Protein AF-A0A7U9N1Y1-F1 (afdb_monomer_lite)

Structure (mmCIF, N/CA/C/O backbone):
data_AF-A0A7U9N1Y1-F1
#
_entry.id   AF-A0A7U9N1Y1-F1
#
loop_
_atom_site.group_PDB
_atom_site.id
_atom_site.type_symbol
_atom_site.label_atom_id
_atom_site.label_alt_id
_atom_site.label_comp_id
_atom_site.label_asym_id
_atom_site.label_entity_id
_atom_site.label_seq_id
_atom_site.pdbx_PDB_ins_code
_atom_site.Cartn_x
_atom_site.Cartn_y
_atom_site.Cartn_z
_atom_site.occupancy
_atom_site.B_iso_or_equiv
_atom_site.auth_seq_id
_atom_site.auth_comp_id
_atom_site.auth_asym_id
_atom_site.auth_atom_id
_atom_site.pdbx_PDB_model_num
ATOM 1 N N . MET A 1 1 ? -15.082 -14.473 12.065 1.00 62.38 1 MET A N 1
ATOM 2 C CA . MET A 1 1 ? -14.070 -13.463 12.452 1.00 62.38 1 MET A CA 1
ATOM 3 C C . MET A 1 1 ? -14.390 -12.169 11.714 1.00 62.38 1 MET A C 1
ATOM 5 O O . MET A 1 1 ? -14.980 -12.275 10.644 1.00 62.38 1 MET A O 1
ATOM 9 N N . PRO A 1 2 ? -14.104 -10.975 12.264 1.00 83.12 2 PRO A N 1
ATOM 10 C CA . PRO A 1 2 ? -14.306 -9.730 11.527 1.00 83.12 2 PRO A CA 1
ATOM 11 C C . PRO A 1 2 ? -13.395 -9.694 10.294 1.00 83.12 2 PRO A C 1
ATOM 13 O O . PRO A 1 2 ? -12.265 -10.182 10.347 1.00 83.12 2 PRO A O 1
ATOM 16 N N . LYS A 1 3 ? -13.899 -9.125 9.195 1.00 94.38 3 LYS A N 1
ATOM 17 C CA . LYS A 1 3 ? -13.142 -8.951 7.953 1.00 94.38 3 LYS A CA 1
ATOM 18 C C . LYS A 1 3 ? -11.933 -8.048 8.202 1.00 94.38 3 LYS A C 1
ATOM 20 O O . LYS A 1 3 ? -12.060 -7.020 8.875 1.00 94.38 3 LYS A O 1
ATOM 25 N N . GLN A 1 4 ? -10.784 -8.420 7.650 1.00 97.50 4 GLN A N 1
ATOM 26 C CA . GLN A 1 4 ? -9.535 -7.688 7.820 1.00 97.50 4 GLN A CA 1
ATOM 27 C C . GLN A 1 4 ? -9.026 -7.146 6.487 1.00 97.50 4 GLN A C 1
ATOM 29 O O . GLN A 1 4 ? -9.063 -7.832 5.464 1.00 97.50 4 GLN A O 1
ATOM 34 N N . TYR A 1 5 ? -8.520 -5.918 6.507 1.00 98.12 5 TYR A N 1
ATOM 35 C CA . TYR A 1 5 ? -8.068 -5.211 5.316 1.00 98.12 5 TYR A CA 1
ATOM 36 C C . TYR A 1 5 ? -6.615 -4.785 5.469 1.00 98.12 5 TYR A C 1
ATOM 38 O O . TYR A 1 5 ? -6.312 -3.932 6.298 1.00 98.12 5 TYR A O 1
ATOM 46 N N . LEU A 1 6 ? -5.723 -5.348 4.655 1.00 98.06 6 LEU A N 1
ATOM 47 C CA . LEU A 1 6 ? -4.332 -4.910 4.580 1.00 98.06 6 LEU A CA 1
ATOM 48 C C . LEU A 1 6 ? -4.208 -3.837 3.500 1.00 98.06 6 LEU A C 1
ATOM 50 O O . LEU A 1 6 ? -4.322 -4.135 2.313 1.00 98.06 6 LEU A O 1
ATOM 54 N N . LEU A 1 7 ? -3.994 -2.589 3.901 1.00 97.44 7 LEU A N 1
ATOM 55 C CA . LEU A 1 7 ? -3.855 -1.484 2.963 1.00 97.44 7 LEU A CA 1
ATOM 56 C C . LEU A 1 7 ? -2.436 -1.439 2.402 1.00 97.44 7 LEU A C 1
ATOM 58 O O . LEU A 1 7 ? -1.457 -1.367 3.149 1.00 97.44 7 LEU A O 1
ATOM 62 N N . ASP A 1 8 ? -2.346 -1.396 1.080 1.00 95.25 8 ASP A N 1
ATOM 63 C CA . ASP A 1 8 ? -1.169 -0.897 0.382 1.00 95.25 8 ASP A CA 1
ATOM 64 C C . ASP A 1 8 ? -1.060 0.638 0.544 1.00 95.25 8 ASP A C 1
ATOM 66 O O . ASP A 1 8 ? -2.014 1.322 0.932 1.00 95.25 8 ASP A O 1
ATOM 70 N N . THR A 1 9 ? 0.099 1.213 0.236 1.00 92.56 9 THR A N 1
ATOM 71 C CA . THR A 1 9 ? 0.401 2.636 0.397 1.00 92.56 9 THR A CA 1
ATOM 72 C C . THR A 1 9 ? -0.588 3.512 -0.368 1.00 92.56 9 THR A C 1
ATOM 74 O O . THR A 1 9 ? -1.078 4.505 0.176 1.00 92.56 9 THR A O 1
ATOM 77 N N . ASN A 1 10 ? -0.945 3.145 -1.606 1.00 91.88 10 ASN A N 1
ATOM 78 C CA . ASN A 1 10 ? -1.939 3.900 -2.378 1.00 91.88 10 ASN A CA 1
ATOM 79 C C . ASN A 1 10 ? -3.319 3.904 -1.693 1.00 91.88 10 ASN A C 1
ATOM 81 O O . ASN A 1 10 ? -3.933 4.965 -1.548 1.00 91.88 10 ASN A O 1
ATOM 85 N N . ALA A 1 11 ? -3.763 2.749 -1.196 1.00 94.69 11 ALA A N 1
ATOM 86 C CA . ALA A 1 11 ? -5.057 2.588 -0.553 1.00 94.69 11 ALA A CA 1
ATOM 87 C C . ALA A 1 11 ? -5.107 3.332 0.782 1.00 94.69 11 ALA A C 1
ATOM 89 O O . ALA A 1 11 ? -6.111 3.972 1.087 1.00 94.69 11 ALA A O 1
ATOM 90 N N . PHE A 1 12 ? -4.006 3.331 1.537 1.00 94.50 12 PHE A N 1
ATOM 91 C CA . PHE A 1 12 ? -3.864 4.121 2.756 1.00 94.50 12 PHE A CA 1
ATOM 92 C C . PHE A 1 12 ? -4.075 5.621 2.496 1.00 94.50 12 PHE A C 1
ATOM 94 O O . PHE A 1 12 ? -4.872 6.272 3.178 1.00 94.50 12 PHE A O 1
ATOM 101 N N . PHE A 1 13 ? -3.403 6.181 1.484 1.00 90.69 13 PHE A N 1
ATOM 102 C CA . PHE A 1 13 ? -3.560 7.599 1.148 1.00 90.69 13 PHE A CA 1
ATOM 103 C C . PHE A 1 13 ? -4.959 7.932 0.636 1.00 90.69 13 PHE A C 1
ATOM 105 O O . PHE A 1 13 ? -5.513 8.964 1.027 1.00 90.69 13 PHE A O 1
ATOM 112 N N . ASN A 1 14 ? -5.535 7.071 -0.204 1.00 91.56 14 ASN A N 1
ATOM 113 C CA . ASN A 1 14 ? -6.889 7.257 -0.713 1.00 91.56 14 ASN A CA 1
ATOM 114 C C . ASN A 1 14 ? -7.912 7.211 0.421 1.00 91.56 14 ASN A C 1
ATOM 116 O O . ASN A 1 14 ? -8.715 8.131 0.534 1.00 91.56 14 ASN A O 1
ATOM 120 N N . LEU A 1 15 ? -7.818 6.243 1.333 1.00 93.75 15 LEU A N 1
ATOM 121 C CA . LEU A 1 15 ? -8.703 6.168 2.491 1.00 93.75 15 LEU A CA 1
ATOM 122 C C . LEU A 1 15 ? -8.613 7.432 3.356 1.00 93.75 15 LEU A C 1
ATOM 124 O O . LEU A 1 15 ? -9.643 8.013 3.695 1.00 93.75 15 LEU A O 1
ATOM 128 N N . LEU A 1 16 ? -7.406 7.912 3.676 1.00 91.19 16 LEU A N 1
ATOM 129 C CA . LEU A 1 16 ? -7.241 9.151 4.448 1.00 91.19 16 LEU A CA 1
ATOM 130 C C . LEU A 1 16 ? -7.823 10.373 3.730 1.00 91.19 16 LEU A C 1
ATOM 132 O O . LEU A 1 16 ? -8.467 11.218 4.359 1.00 91.19 16 LEU A O 1
ATOM 136 N N . LYS A 1 17 ? -7.579 10.494 2.422 1.00 88.56 17 LYS A N 1
ATOM 137 C CA . LYS A 1 17 ? -8.098 11.588 1.596 1.00 88.56 17 LYS A CA 1
ATOM 138 C C . LYS A 1 17 ? -9.624 11.554 1.558 1.00 88.56 17 LYS A C 1
ATOM 140 O O . LYS 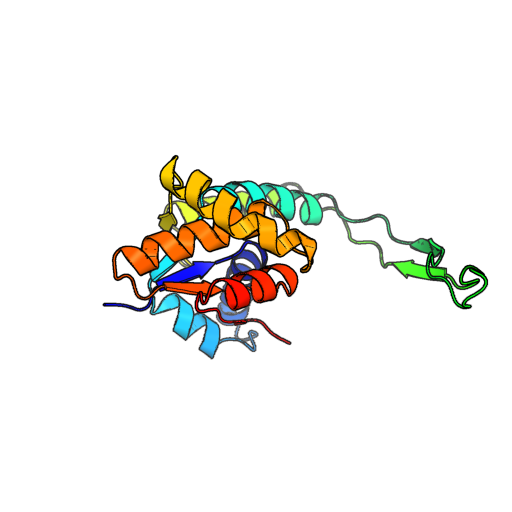A 1 17 ? -10.264 12.546 1.899 1.00 88.56 17 LYS A O 1
ATOM 145 N N . GLU A 1 18 ? -10.194 10.413 1.200 1.00 91.81 18 GLU A N 1
ATOM 146 C CA . GLU A 1 18 ? -11.628 10.253 0.987 1.00 91.81 18 GLU A CA 1
ATOM 147 C C . GLU A 1 18 ? -12.415 10.312 2.299 1.00 91.81 18 GLU A C 1
ATOM 149 O O . GLU A 1 18 ? -13.467 10.937 2.338 1.00 91.81 18 GLU A O 1
ATOM 154 N N . THR A 1 19 ? -11.871 9.826 3.419 1.00 90.62 19 THR A N 1
ATOM 155 C CA . THR A 1 19 ? -12.508 9.990 4.743 1.00 90.62 19 THR A CA 1
ATOM 156 C C . THR A 1 19 ? -12.611 11.465 5.148 1.00 90.62 19 THR A C 1
ATOM 158 O O . THR A 1 19 ? -13.598 11.896 5.749 1.00 90.62 19 THR A O 1
ATOM 161 N N . ARG A 1 20 ? -11.614 12.289 4.794 1.00 87.38 20 ARG A N 1
ATOM 162 C CA . ARG A 1 20 ? -11.667 13.740 5.038 1.00 87.38 20 ARG A CA 1
ATOM 163 C C . ARG A 1 20 ? -12.681 14.444 4.145 1.00 87.38 20 ARG A C 1
ATOM 165 O O . ARG A 1 20 ? -13.337 15.369 4.616 1.00 87.38 20 ARG A O 1
ATOM 172 N N . GLU A 1 21 ? -12.798 14.035 2.885 1.00 87.62 21 GLU A N 1
ATOM 173 C CA . GLU A 1 21 ? -13.804 14.583 1.971 1.00 87.62 21 GLU A CA 1
ATOM 174 C C . GLU A 1 21 ? -15.218 14.101 2.324 1.00 87.62 21 GLU A C 1
ATOM 176 O O . GLU A 1 21 ? -16.164 14.882 2.246 1.00 87.62 21 GLU A O 1
ATOM 181 N N . ALA A 1 22 ? -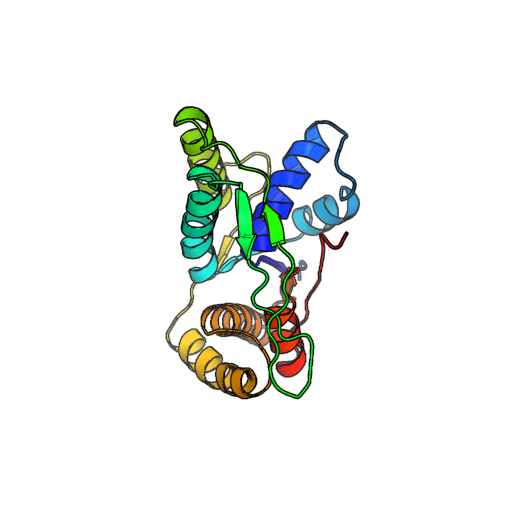15.368 12.878 2.837 1.00 87.00 22 ALA A N 1
ATOM 182 C CA . ALA A 1 22 ? -16.630 12.353 3.352 1.00 87.00 22 ALA A CA 1
ATOM 183 C C . ALA A 1 22 ? -17.148 13.178 4.538 1.00 87.00 22 ALA A C 1
ATOM 185 O O . ALA A 1 22 ? -18.327 13.517 4.568 1.00 87.00 22 ALA A O 1
ATOM 186 N N . LYS A 1 23 ? -16.271 13.619 5.458 1.00 84.25 23 LYS A N 1
ATOM 187 C CA . LYS A 1 23 ? -16.652 14.558 6.539 1.00 84.25 23 LYS A CA 1
ATOM 188 C C . LYS A 1 23 ? -17.170 15.910 6.033 1.00 84.25 23 LYS A C 1
ATOM 190 O O . LYS A 1 23 ? -17.823 16.621 6.789 1.00 84.25 23 LYS A O 1
ATOM 195 N N . LYS A 1 24 ? -16.880 16.273 4.781 1.00 86.06 24 LYS A N 1
ATOM 196 C CA . LYS A 1 24 ? -17.398 17.481 4.122 1.00 86.06 24 LYS A CA 1
ATOM 197 C C . LYS A 1 24 ? -18.603 17.202 3.214 1.00 86.06 24 LYS A C 1
ATOM 199 O O . LYS A 1 24 ? -19.090 18.135 2.592 1.00 86.06 24 LYS A O 1
ATOM 204 N N . GLY A 1 25 ? -19.051 15.948 3.109 1.00 82.81 25 GLY A N 1
ATOM 205 C CA . GLY A 1 25 ? -20.135 15.532 2.215 1.00 82.81 25 GLY A CA 1
ATOM 206 C C . GLY A 1 25 ? -19.738 15.359 0.743 1.00 82.81 25 GLY A C 1
ATOM 207 O O . GLY A 1 25 ? -20.618 15.262 -0.101 1.00 82.81 25 GLY A O 1
ATOM 208 N N . ASN A 1 26 ? -18.439 15.306 0.423 1.00 83.75 26 ASN A N 1
ATOM 209 C CA . ASN A 1 26 ? -17.939 15.388 -0.958 1.00 83.75 26 ASN A CA 1
ATOM 210 C C . ASN A 1 26 ? -17.308 14.093 -1.498 1.00 83.75 26 ASN A C 1
ATOM 212 O O . ASN A 1 26 ? -16.769 14.102 -2.604 1.00 83.75 26 ASN A O 1
ATOM 216 N N . SER A 1 27 ? -17.302 12.994 -0.737 1.00 84.56 27 SER A N 1
ATOM 217 C CA . SER A 1 27 ? -16.674 11.750 -1.202 1.00 84.56 27 SER A CA 1
ATOM 218 C C . SER A 1 27 ? -17.659 10.867 -1.965 1.00 84.56 27 SER A C 1
ATOM 220 O O . SER A 1 27 ? -18.720 10.519 -1.449 1.00 84.56 27 SER A O 1
ATOM 222 N N . ALA A 1 28 ? -17.257 10.437 -3.162 1.00 88.56 28 ALA A N 1
ATOM 223 C CA . ALA A 1 28 ? -17.967 9.425 -3.945 1.00 88.56 28 ALA A CA 1
ATOM 224 C C . ALA A 1 28 ? -17.785 7.996 -3.388 1.00 88.56 28 ALA A C 1
ATOM 226 O O . ALA A 1 28 ? -18.462 7.074 -3.834 1.00 88.56 28 ALA A O 1
ATOM 227 N N . PHE A 1 29 ? -16.895 7.811 -2.406 1.00 91.81 29 PHE A N 1
ATOM 228 C CA . PHE A 1 29 ? -16.491 6.505 -1.875 1.00 91.81 29 PHE A CA 1
ATOM 229 C C . PHE A 1 29 ? -17.060 6.215 -0.481 1.00 91.81 29 PHE A C 1
ATOM 231 O O . PHE A 1 29 ? -16.484 5.443 0.285 1.00 91.81 29 PHE A O 1
ATOM 238 N N . SER A 1 30 ? -18.180 6.845 -0.112 1.00 89.12 30 SER A N 1
ATOM 239 C CA . SER A 1 30 ? -18.775 6.722 1.227 1.00 89.12 30 SER A CA 1
ATOM 240 C C . SER A 1 30 ? -19.030 5.266 1.633 1.00 89.12 30 SER A C 1
ATOM 242 O O . SER A 1 30 ? -18.701 4.874 2.749 1.00 89.12 30 SER A O 1
ATOM 244 N N . THR A 1 31 ? -19.526 4.441 0.706 1.00 91.25 31 THR A N 1
ATOM 245 C CA . THR A 1 31 ? -19.811 3.016 0.950 1.00 91.25 31 THR A CA 1
ATOM 246 C C . THR A 1 31 ? -18.533 2.221 1.218 1.00 91.25 31 THR A C 1
ATOM 248 O O . THR A 1 31 ? -18.482 1.395 2.131 1.00 91.25 31 THR A O 1
ATOM 251 N N . GLN A 1 32 ? -17.477 2.482 0.448 1.00 94.56 32 GLN A N 1
ATOM 252 C CA . GLN A 1 32 ? -16.190 1.809 0.584 1.00 94.56 32 GLN A CA 1
ATOM 253 C C . GLN A 1 32 ? -15.490 2.219 1.876 1.00 94.56 32 GLN A C 1
ATOM 255 O O . GLN A 1 32 ? -14.986 1.354 2.588 1.00 94.56 32 GLN A O 1
ATOM 260 N N . ILE A 1 33 ? -15.540 3.508 2.227 1.00 93.00 33 ILE A N 1
ATOM 261 C CA . ILE A 1 33 ? -15.055 4.006 3.517 1.00 93.00 33 ILE A CA 1
ATOM 262 C C . ILE A 1 33 ? -15.779 3.281 4.649 1.00 93.00 33 ILE A C 1
ATOM 264 O O . ILE A 1 33 ? -15.110 2.679 5.478 1.00 93.00 33 ILE A O 1
ATOM 268 N N . SER A 1 34 ? -17.119 3.263 4.652 1.00 91.62 34 SER A N 1
ATOM 269 C CA . SER A 1 34 ? -17.896 2.577 5.692 1.00 91.62 34 SER A CA 1
ATOM 270 C C . SER A 1 34 ? -17.552 1.091 5.793 1.00 91.62 34 SER A C 1
ATOM 272 O O . SER A 1 34 ? -17.405 0.567 6.892 1.00 91.62 34 SER A O 1
ATOM 274 N N . THR A 1 35 ? -17.371 0.415 4.658 1.00 94.06 35 THR A N 1
ATOM 275 C CA . THR A 1 35 ? -16.983 -1.003 4.616 1.00 94.06 35 THR A CA 1
ATOM 276 C C . THR A 1 35 ? -15.613 -1.235 5.254 1.00 94.06 35 THR A C 1
ATOM 278 O O . THR A 1 35 ? -15.458 -2.156 6.056 1.00 94.06 35 THR A O 1
ATOM 281 N N . LEU A 1 36 ? -14.629 -0.387 4.938 1.00 93.94 36 LEU A N 1
ATOM 282 C CA . LEU A 1 36 ? -13.283 -0.470 5.504 1.00 93.94 36 LEU A CA 1
ATOM 283 C C . LEU A 1 36 ? -13.284 -0.141 7.000 1.00 93.94 36 LEU A C 1
ATOM 285 O O . LEU A 1 36 ? -12.697 -0.884 7.780 1.00 93.94 36 LEU A O 1
ATOM 289 N N . THR A 1 37 ? -13.969 0.928 7.415 1.00 89.62 37 THR A N 1
ATOM 290 C CA . THR A 1 37 ? -13.993 1.383 8.817 1.00 89.62 37 THR A CA 1
ATOM 291 C C . THR A 1 37 ? -14.814 0.487 9.739 1.00 89.62 37 THR A C 1
ATOM 293 O O . THR A 1 37 ? -14.609 0.528 10.947 1.00 89.62 37 THR A O 1
ATOM 296 N N . ASN A 1 38 ? -15.730 -0.319 9.193 1.00 91.50 38 ASN A N 1
ATOM 297 C CA . ASN A 1 38 ? -16.454 -1.346 9.949 1.00 91.50 38 ASN A CA 1
ATOM 298 C C . ASN A 1 38 ? -15.641 -2.645 10.115 1.00 91.50 38 ASN A C 1
ATOM 300 O O . ASN A 1 38 ? -16.019 -3.500 10.915 1.00 91.50 38 ASN A O 1
ATOM 304 N N . GLY A 1 39 ? -14.559 -2.817 9.348 1.00 92.44 39 GLY A N 1
ATOM 305 C CA . GLY A 1 39 ? -13.616 -3.924 9.492 1.00 92.44 39 GLY A CA 1
ATOM 306 C C . GLY A 1 39 ? -12.384 -3.550 10.315 1.00 92.44 39 GLY A C 1
ATOM 307 O O . GLY A 1 39 ? -12.253 -2.441 10.829 1.00 92.44 39 GLY A O 1
ATOM 308 N N . SER A 1 40 ? -11.445 -4.489 10.420 1.00 95.19 40 SER A N 1
ATOM 309 C CA . SER A 1 40 ? -10.131 -4.223 11.012 1.00 95.19 40 SER A CA 1
ATOM 310 C C . SER A 1 40 ? -9.144 -3.814 9.925 1.00 95.19 40 SER A C 1
ATOM 312 O O . SER A 1 40 ? -8.937 -4.550 8.960 1.00 95.19 40 SER A O 1
ATOM 314 N N . ILE A 1 41 ? -8.537 -2.639 10.074 1.00 96.69 41 ILE A N 1
ATOM 315 C CA . ILE A 1 41 ? -7.633 -2.070 9.075 1.00 96.69 41 ILE A CA 1
ATOM 316 C C . ILE A 1 41 ? -6.189 -2.256 9.526 1.00 96.69 41 ILE A C 1
ATOM 318 O O . ILE A 1 41 ? -5.816 -1.893 10.643 1.00 96.69 41 ILE A O 1
ATOM 322 N N . PHE A 1 42 ? -5.367 -2.775 8.624 1.00 97.19 42 PHE A N 1
ATOM 323 C CA . PHE A 1 42 ? -3.961 -3.049 8.839 1.00 97.19 42 PHE A CA 1
ATOM 324 C C . PHE A 1 42 ? -3.097 -2.372 7.779 1.00 97.19 42 PHE A C 1
ATOM 326 O O . PHE A 1 42 ? -3.515 -2.173 6.641 1.00 97.19 42 PHE A O 1
ATOM 333 N N . ILE A 1 43 ? -1.856 -2.070 8.141 1.00 96.94 43 ILE A N 1
ATOM 334 C CA . ILE A 1 43 ? -0.760 -1.798 7.208 1.00 96.94 43 ILE A CA 1
ATOM 335 C C . ILE A 1 43 ? 0.411 -2.708 7.554 1.00 96.94 43 ILE A C 1
ATOM 337 O O . ILE A 1 43 ? 0.584 -3.097 8.708 1.00 96.94 43 ILE A O 1
ATOM 341 N N . SER A 1 44 ? 1.252 -3.029 6.580 1.00 95.94 44 SER A N 1
ATOM 342 C CA . SER A 1 44 ? 2.500 -3.738 6.863 1.00 95.94 44 SER A CA 1
ATOM 343 C C . SER A 1 44 ? 3.575 -2.770 7.380 1.00 95.94 44 SER A C 1
ATOM 345 O O . SER A 1 44 ? 3.537 -1.561 7.116 1.00 95.94 44 SER A O 1
ATOM 347 N N . ASN A 1 45 ? 4.594 -3.295 8.063 1.00 93.06 45 ASN A N 1
ATOM 348 C CA . ASN A 1 45 ? 5.788 -2.513 8.404 1.00 93.06 45 ASN A CA 1
ATOM 349 C C . ASN A 1 45 ? 6.471 -1.892 7.167 1.00 93.06 45 ASN A C 1
ATOM 351 O O . ASN A 1 45 ? 7.022 -0.797 7.276 1.00 93.06 45 ASN A O 1
ATOM 355 N N . ILE A 1 46 ? 6.421 -2.543 5.994 1.00 91.75 46 ILE A N 1
ATOM 356 C CA . ILE A 1 46 ? 7.009 -1.974 4.772 1.00 91.75 46 ILE A CA 1
ATOM 357 C C . ILE A 1 46 ? 6.176 -0.789 4.255 1.00 91.75 46 ILE A C 1
ATOM 359 O O . ILE A 1 46 ? 6.730 0.277 3.986 1.00 91.75 46 ILE A O 1
ATOM 363 N N . THR A 1 47 ? 4.845 -0.907 4.264 1.00 94.06 47 THR A N 1
ATOM 364 C CA . THR A 1 47 ? 3.906 0.181 3.934 1.00 94.06 47 THR A CA 1
ATOM 365 C C . THR A 1 47 ? 4.113 1.385 4.854 1.00 94.06 47 THR A C 1
ATOM 367 O O . THR A 1 47 ? 4.141 2.527 4.398 1.00 94.06 47 THR A O 1
ATOM 370 N N . ARG A 1 48 ? 4.336 1.156 6.156 1.00 92.19 48 ARG A N 1
ATOM 371 C CA . ARG A 1 48 ? 4.639 2.224 7.125 1.00 92.19 48 ARG A CA 1
ATOM 372 C C . ARG A 1 48 ? 5.837 3.078 6.698 1.00 92.19 48 ARG A C 1
ATOM 374 O O . ARG A 1 48 ? 5.790 4.301 6.833 1.00 92.19 48 ARG A O 1
ATOM 381 N N . ILE A 1 49 ? 6.898 2.447 6.196 1.00 88.12 49 ILE A N 1
ATOM 382 C CA . ILE A 1 49 ? 8.094 3.143 5.701 1.00 88.12 49 ILE A CA 1
ATOM 383 C C . ILE A 1 49 ? 7.769 3.879 4.394 1.00 88.12 49 ILE A C 1
ATOM 385 O O . ILE A 1 49 ? 8.139 5.045 4.216 1.00 88.12 49 ILE A O 1
ATOM 389 N N . GLU A 1 50 ? 7.039 3.226 3.491 1.00 91.25 50 GLU A N 1
ATOM 390 C CA . GLU A 1 50 ? 6.712 3.778 2.180 1.00 91.25 50 GLU A CA 1
ATOM 391 C C . GLU A 1 50 ? 5.807 5.019 2.257 1.00 91.25 50 GLU A C 1
ATOM 393 O O . GLU A 1 50 ? 6.019 5.979 1.510 1.00 91.25 50 GLU A O 1
ATOM 398 N N . ILE A 1 51 ? 4.869 5.064 3.210 1.00 90.56 51 ILE A N 1
ATOM 399 C CA . ILE A 1 51 ? 3.981 6.214 3.444 1.00 90.56 51 ILE A CA 1
ATOM 400 C C . ILE A 1 51 ? 4.783 7.520 3.557 1.00 90.56 51 ILE A C 1
ATOM 402 O O . ILE A 1 51 ? 4.447 8.519 2.918 1.00 90.56 51 ILE A O 1
ATOM 406 N N . ILE A 1 52 ? 5.886 7.529 4.309 1.00 85.94 52 ILE A N 1
ATOM 407 C CA . ILE A 1 52 ? 6.719 8.732 4.469 1.00 85.94 52 ILE A CA 1
ATOM 408 C C . ILE A 1 52 ? 7.434 9.097 3.159 1.00 85.94 52 ILE A C 1
ATOM 410 O O . ILE A 1 52 ? 7.508 10.276 2.797 1.00 85.94 52 ILE A O 1
ATOM 414 N N . SER A 1 53 ? 7.915 8.101 2.410 1.00 85.12 53 SER A N 1
ATOM 415 C CA . SER A 1 53 ? 8.550 8.306 1.101 1.00 85.12 53 SER A CA 1
ATOM 416 C C . SER A 1 53 ? 7.582 8.931 0.090 1.00 85.12 53 SER A C 1
ATOM 418 O O . SER A 1 53 ? 7.911 9.918 -0.584 1.00 85.12 53 SER A O 1
ATOM 420 N N . VAL A 1 54 ? 6.353 8.412 0.028 1.00 85.31 54 VAL A N 1
ATOM 421 C CA . VAL A 1 54 ? 5.287 8.906 -0.850 1.00 85.31 54 VAL A CA 1
ATOM 422 C C . VAL A 1 54 ? 4.827 10.301 -0.434 1.00 85.31 54 VAL A C 1
ATOM 424 O O . VAL A 1 54 ? 4.732 11.184 -1.289 1.00 85.31 54 VAL A O 1
ATOM 427 N N . LEU A 1 55 ? 4.658 10.563 0.867 1.00 87.06 55 LEU A N 1
ATOM 428 C CA . LEU A 1 55 ? 4.391 11.913 1.370 1.00 87.06 55 LEU A CA 1
ATOM 429 C C . LEU A 1 55 ? 5.475 12.898 0.913 1.00 87.06 55 LEU A C 1
ATOM 431 O O . LEU A 1 55 ? 5.164 14.002 0.470 1.00 87.06 55 LEU A O 1
ATOM 435 N N . GLY A 1 56 ? 6.744 12.486 0.962 1.00 86.50 56 GLY A N 1
ATOM 436 C CA . GLY A 1 56 ? 7.869 13.278 0.475 1.00 86.50 56 GLY A CA 1
ATOM 437 C C . GLY A 1 56 ? 7.753 13.647 -1.007 1.00 86.50 56 GLY A C 1
ATOM 438 O O . GLY A 1 56 ? 8.072 14.780 -1.374 1.00 86.50 56 GLY A O 1
ATOM 439 N N . LYS A 1 57 ? 7.262 12.735 -1.861 1.00 84.81 57 LYS A N 1
ATOM 440 C CA . LYS A 1 57 ? 7.018 13.014 -3.290 1.00 84.81 57 LYS A CA 1
ATOM 441 C C . LYS A 1 57 ? 5.981 14.128 -3.467 1.00 84.81 57 LYS A C 1
ATOM 443 O O . LYS A 1 57 ? 6.241 15.060 -4.221 1.00 84.81 57 LYS A O 1
ATOM 448 N N . TYR A 1 58 ? 4.863 14.077 -2.741 1.00 83.81 58 TYR A N 1
ATOM 449 C CA . TYR A 1 58 ? 3.845 15.135 -2.785 1.00 83.81 58 TYR A CA 1
ATOM 450 C C . TYR A 1 58 ? 4.338 16.449 -2.175 1.00 83.81 58 TYR A C 1
ATOM 452 O O . TYR A 1 58 ? 4.093 17.527 -2.712 1.00 83.81 58 TYR A O 1
ATOM 460 N N . ALA A 1 59 ? 5.066 16.368 -1.062 1.00 88.31 59 ALA A N 1
ATOM 461 C CA . ALA A 1 59 ? 5.548 17.534 -0.341 1.00 88.31 59 ALA A CA 1
ATOM 462 C C . ALA A 1 59 ? 6.558 18.351 -1.153 1.00 88.31 59 ALA A C 1
ATOM 464 O O . ALA A 1 59 ? 6.541 19.577 -1.063 1.00 88.31 59 ALA A O 1
ATOM 465 N N . ARG A 1 60 ? 7.426 17.697 -1.940 1.00 89.44 60 ARG A N 1
ATOM 466 C CA . ARG A 1 60 ? 8.429 18.368 -2.786 1.00 89.44 60 ARG A CA 1
ATOM 467 C C . ARG A 1 60 ? 7.822 19.118 -3.974 1.00 89.44 60 ARG A C 1
ATOM 469 O O . ARG A 1 60 ? 8.467 20.040 -4.466 1.00 89.44 60 ARG A O 1
ATOM 476 N N . GLY A 1 61 ? 6.601 18.773 -4.383 1.00 86.50 61 GLY A N 1
ATOM 477 C CA . GLY A 1 61 ? 6.028 19.249 -5.637 1.00 86.50 61 GLY A CA 1
ATOM 478 C C . GLY A 1 61 ? 6.770 18.688 -6.851 1.00 86.50 61 GLY A C 1
ATOM 479 O O . GLY A 1 61 ? 7.659 17.839 -6.733 1.00 86.50 61 GLY A O 1
ATOM 480 N N . ARG A 1 62 ? 6.395 19.167 -8.034 1.00 87.94 62 ARG A N 1
ATOM 481 C CA . ARG A 1 62 ? 7.001 18.773 -9.310 1.00 87.94 62 ARG A CA 1
ATOM 482 C C . ARG A 1 62 ? 7.221 20.013 -10.155 1.00 87.94 62 ARG A C 1
ATOM 484 O O . ARG A 1 62 ? 6.312 20.827 -10.318 1.00 87.94 62 ARG A O 1
ATOM 491 N N . SER A 1 63 ? 8.420 20.138 -10.713 1.00 82.12 63 SER A N 1
ATOM 492 C CA . SER A 1 63 ? 8.666 21.072 -11.805 1.00 82.12 63 SER A CA 1
ATOM 493 C C . SER A 1 63 ? 7.838 20.620 -13.006 1.00 82.12 63 SER A C 1
ATOM 495 O O . SER A 1 63 ? 8.035 19.511 -13.500 1.00 82.12 63 SER A O 1
ATOM 497 N N . GLY A 1 64 ? 6.893 21.452 -13.433 1.00 88.69 64 GLY A N 1
ATOM 498 C CA . GLY A 1 64 ? 6.148 21.221 -14.666 1.00 88.69 64 GLY A CA 1
ATOM 499 C C . GLY A 1 64 ? 6.989 21.532 -15.901 1.00 88.69 64 GLY A C 1
ATOM 500 O O . GLY A 1 64 ? 8.135 21.974 -15.797 1.00 88.69 64 GLY A O 1
ATOM 501 N N . GLY A 1 65 ? 6.395 21.348 -17.074 1.00 92.62 65 GLY A N 1
ATOM 502 C CA . GLY A 1 65 ? 7.004 21.713 -18.347 1.00 92.62 65 GLY A CA 1
ATOM 503 C C . GLY A 1 65 ? 6.705 20.729 -19.467 1.00 92.62 65 GLY A C 1
ATOM 504 O O . GLY A 1 65 ? 5.952 19.768 -19.316 1.00 92.62 65 GLY A O 1
ATOM 505 N N . PHE A 1 66 ? 7.304 20.998 -20.624 1.00 93.19 66 PHE A N 1
ATOM 506 C CA . PHE A 1 66 ? 7.243 20.093 -21.762 1.00 93.19 66 PHE A CA 1
ATOM 507 C C . PHE A 1 66 ? 8.319 19.020 -21.643 1.00 93.19 66 PHE A C 1
ATOM 509 O O . PHE A 1 66 ? 9.512 19.319 -21.602 1.00 93.19 66 PHE A O 1
ATOM 516 N N . HIS A 1 67 ? 7.893 17.766 -21.676 1.00 90.50 67 HIS A N 1
ATOM 517 C CA . HIS A 1 67 ? 8.768 16.606 -21.700 1.00 90.50 67 HIS A CA 1
ATOM 518 C C . HIS A 1 67 ? 8.765 15.994 -23.100 1.00 90.50 67 HIS A C 1
ATOM 520 O O . HIS A 1 67 ? 7.727 15.932 -23.766 1.00 90.50 67 HIS A O 1
ATOM 526 N N . LYS A 1 68 ? 9.932 15.533 -23.560 1.00 91.81 68 LYS A N 1
ATOM 527 C CA . LYS A 1 68 ? 10.015 14.749 -24.796 1.00 91.81 68 LYS A CA 1
ATOM 528 C C . LYS A 1 68 ? 9.268 13.429 -24.600 1.00 91.81 68 LYS A C 1
ATOM 530 O O . LYS A 1 68 ? 9.365 12.804 -23.542 1.00 91.81 68 LYS A O 1
ATOM 535 N N . CYS A 1 69 ? 8.496 13.022 -25.602 1.00 90.69 69 CYS A N 1
ATOM 536 C CA . CYS A 1 69 ? 7.927 11.687 -25.618 1.00 90.69 69 CYS A CA 1
ATOM 537 C C . CYS A 1 69 ? 9.037 10.682 -25.948 1.00 90.69 69 CYS A C 1
ATOM 539 O O . CYS A 1 69 ? 9.621 10.735 -27.024 1.00 90.69 69 CYS A O 1
ATOM 541 N N . ASN A 1 70 ? 9.312 9.752 -25.033 1.00 88.19 70 ASN A N 1
ATOM 542 C CA . ASN A 1 70 ? 10.344 8.726 -25.223 1.00 88.19 70 ASN A CA 1
ATOM 543 C C . ASN A 1 70 ? 9.786 7.428 -25.839 1.00 88.19 70 ASN A C 1
ATOM 545 O O . ASN A 1 70 ? 10.449 6.397 -25.803 1.00 88.19 70 ASN A O 1
ATOM 549 N N . ARG A 1 71 ? 8.546 7.443 -26.353 1.00 91.06 71 ARG A N 1
ATOM 550 C CA . ARG A 1 71 ? 7.933 6.268 -26.993 1.00 91.06 71 ARG A CA 1
ATOM 551 C C . ARG A 1 71 ? 8.467 6.088 -28.410 1.00 91.06 71 ARG A C 1
ATOM 553 O O . ARG A 1 71 ? 8.734 7.076 -29.091 1.00 91.06 71 ARG A O 1
ATOM 560 N N . LEU A 1 72 ? 8.549 4.840 -28.855 1.00 93.62 72 LEU A N 1
ATOM 561 C CA . LEU A 1 72 ? 8.823 4.491 -30.247 1.00 93.62 72 LEU A CA 1
ATOM 562 C C . LEU A 1 72 ? 7.495 4.439 -31.011 1.00 93.62 72 LEU A C 1
ATOM 564 O O . LEU A 1 72 ? 6.514 3.903 -30.499 1.00 93.62 72 LEU A O 1
ATOM 568 N N . VAL A 1 73 ? 7.447 5.048 -32.195 1.00 92.94 73 VAL A N 1
ATOM 569 C CA . VAL A 1 73 ? 6.238 5.131 -33.040 1.00 92.94 73 VAL A CA 1
ATOM 570 C C . VAL A 1 73 ? 6.300 4.211 -34.259 1.00 92.94 73 VAL A C 1
ATOM 572 O O . VAL A 1 73 ? 5.342 4.146 -35.022 1.00 92.94 73 VAL A O 1
ATOM 575 N N . SER A 1 74 ? 7.410 3.496 -34.438 1.00 91.25 74 SER A N 1
ATOM 576 C CA . SER A 1 74 ? 7.600 2.515 -35.504 1.00 91.25 74 SER A CA 1
ATOM 577 C C . SER A 1 74 ? 8.392 1.308 -35.004 1.00 91.25 74 SER A C 1
ATOM 579 O O . SER A 1 74 ? 9.169 1.407 -34.050 1.00 91.25 74 SER A O 1
ATOM 581 N N . GLU A 1 75 ? 8.248 0.182 -35.704 1.00 90.56 75 GLU A N 1
ATOM 582 C CA . GLU A 1 75 ? 9.033 -1.043 -35.478 1.00 90.56 75 GLU A CA 1
ATOM 583 C C . GLU A 1 75 ? 10.530 -0.841 -35.751 1.00 90.56 75 GLU A C 1
ATOM 585 O O . GLU A 1 75 ? 11.374 -1.507 -35.162 1.00 90.56 75 GLU A O 1
ATOM 590 N N . THR A 1 76 ? 10.873 0.142 -36.588 1.00 90.81 76 THR A N 1
ATOM 591 C CA . THR A 1 76 ? 12.257 0.548 -36.874 1.00 90.81 76 THR A CA 1
ATOM 592 C C . THR A 1 76 ? 12.896 1.376 -35.755 1.00 90.81 76 THR A C 1
ATOM 594 O O . THR A 1 76 ? 14.047 1.789 -35.876 1.00 90.81 76 THR A O 1
ATOM 597 N N . GLY A 1 77 ? 12.166 1.639 -34.666 1.00 90.31 77 GLY A N 1
ATOM 598 C CA . GLY A 1 77 ? 12.676 2.367 -33.508 1.00 90.31 77 GLY A CA 1
ATOM 599 C C . GLY A 1 77 ? 12.672 3.886 -33.668 1.00 90.31 77 GLY A C 1
ATOM 600 O O . GLY A 1 77 ? 13.443 4.574 -32.999 1.00 90.31 77 GLY A O 1
ATOM 601 N N . GLN A 1 78 ? 11.808 4.442 -34.523 1.00 92.00 78 GLN A N 1
ATOM 602 C CA . GLN A 1 78 ? 11.684 5.892 -34.641 1.00 92.00 78 GLN A CA 1
ATOM 603 C C . GLN A 1 78 ? 11.099 6.477 -33.343 1.00 92.00 78 GLN A C 1
ATOM 605 O O . GLN A 1 78 ? 10.009 6.072 -32.927 1.00 92.00 78 GLN A O 1
ATOM 610 N N . PRO A 1 79 ? 11.774 7.444 -32.695 1.00 91.38 79 PRO A N 1
ATOM 611 C CA . PRO A 1 79 ? 11.254 8.085 -31.499 1.00 91.38 79 PRO A CA 1
ATOM 612 C C . PRO A 1 79 ? 10.100 9.032 -31.839 1.00 91.38 79 PRO A C 1
ATOM 614 O O . PRO A 1 79 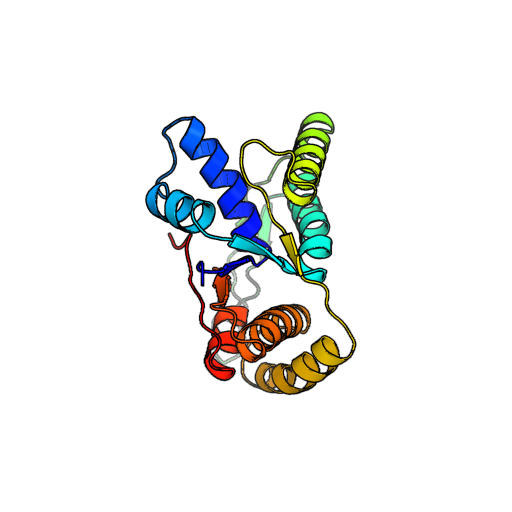? 10.064 9.669 -32.893 1.00 91.38 79 PRO A O 1
ATOM 617 N N . CYS A 1 80 ? 9.158 9.155 -30.911 1.00 92.31 80 CYS A N 1
ATOM 618 C CA . CYS A 1 80 ? 8.032 10.062 -31.039 1.00 92.31 80 CYS A CA 1
ATOM 619 C C . CYS A 1 80 ? 8.516 11.526 -31.119 1.00 92.31 80 CYS A C 1
ATOM 621 O O . CYS A 1 80 ? 9.227 11.982 -30.220 1.00 92.31 80 CYS A O 1
ATOM 623 N N . PRO A 1 81 ? 8.100 12.304 -32.136 1.00 92.06 81 PRO A N 1
ATOM 624 C CA . PRO A 1 81 ? 8.504 13.707 -32.259 1.00 92.06 81 PRO A CA 1
ATOM 625 C C . PRO A 1 81 ? 7.756 14.629 -31.281 1.00 92.06 81 PRO A C 1
ATOM 627 O O . PRO A 1 81 ? 8.144 15.781 -31.079 1.00 92.06 81 PRO A O 1
ATOM 630 N N . ASN A 1 82 ? 6.673 14.135 -30.677 1.00 94.62 82 ASN A N 1
ATOM 631 C CA . ASN A 1 82 ? 5.784 14.936 -29.851 1.00 94.62 82 ASN A CA 1
ATOM 632 C C . ASN A 1 82 ? 6.360 15.202 -28.458 1.00 94.62 82 ASN A C 1
ATOM 634 O O . ASN A 1 82 ? 7.198 14.470 -27.922 1.00 94.62 82 ASN A O 1
ATOM 638 N N . ARG A 1 83 ? 5.843 16.260 -27.839 1.00 94.38 83 ARG A N 1
ATOM 639 C CA . ARG A 1 83 ? 6.063 16.576 -26.429 1.00 94.38 83 ARG A CA 1
ATOM 640 C C . ARG A 1 83 ? 4.743 16.471 -25.689 1.00 94.38 83 ARG A C 1
ATOM 642 O O . ARG A 1 83 ? 3.689 16.712 -26.267 1.00 94.38 83 ARG A O 1
ATOM 649 N N . TRP A 1 84 ? 4.814 16.147 -24.410 1.00 91.38 84 TRP A N 1
ATOM 650 C CA . TRP A 1 84 ? 3.661 16.201 -23.522 1.00 91.38 84 TRP A CA 1
ATOM 651 C C . TRP A 1 84 ? 3.927 17.222 -22.421 1.00 91.38 84 TRP A C 1
ATOM 653 O O . TRP A 1 84 ? 5.073 17.437 -22.020 1.00 91.38 84 TRP A O 1
ATOM 663 N N . TYR A 1 85 ? 2.869 17.896 -21.984 1.00 92.75 85 TYR A N 1
ATOM 664 C CA . TYR A 1 85 ? 2.947 18.905 -20.939 1.00 92.75 85 TYR A CA 1
ATOM 665 C C . TYR A 1 85 ? 2.604 18.281 -19.588 1.00 92.75 85 TYR A C 1
ATOM 667 O O . TYR A 1 85 ? 1.538 17.687 -19.428 1.00 92.75 85 TYR A O 1
ATOM 675 N N . ALA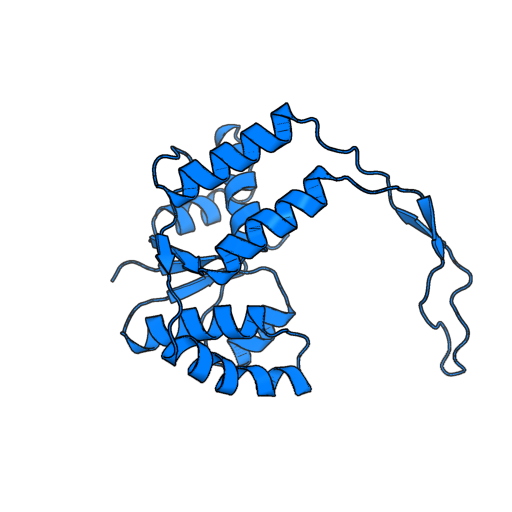 A 1 86 ? 3.505 18.433 -18.621 1.00 91.31 86 ALA A N 1
ATOM 676 C CA . ALA A 1 86 ? 3.235 18.159 -17.220 1.00 91.31 86 ALA A CA 1
ATOM 677 C C . ALA A 1 86 ? 2.909 19.483 -16.513 1.00 91.31 86 ALA A C 1
ATOM 679 O O . ALA A 1 86 ? 3.765 20.376 -16.499 1.00 91.31 86 ALA A O 1
ATOM 680 N N . PRO A 1 87 ? 1.721 19.642 -15.906 1.00 90.25 87 PRO A N 1
ATOM 681 C CA . PRO A 1 87 ? 1.453 20.813 -15.086 1.00 90.25 87 PRO A CA 1
ATOM 682 C C . PRO A 1 87 ? 2.391 20.828 -13.865 1.00 90.25 87 PRO A C 1
ATOM 684 O O . PRO A 1 87 ? 2.659 19.772 -13.283 1.00 90.25 87 PRO A O 1
ATOM 687 N N . PRO A 1 88 ? 2.917 21.999 -13.466 1.00 90.88 88 PRO A N 1
ATOM 688 C CA . PRO A 1 88 ? 3.700 22.109 -12.245 1.00 90.88 88 PRO A CA 1
ATOM 689 C C . PRO A 1 88 ? 2.816 21.865 -11.021 1.00 90.88 88 PRO A C 1
ATOM 691 O O . PRO A 1 88 ? 1.681 22.334 -10.949 1.00 90.88 88 PRO A O 1
ATOM 694 N N . GLU A 1 89 ? 3.374 21.194 -10.018 1.00 89.06 89 GLU A N 1
ATOM 695 C CA . GLU A 1 89 ? 2.735 21.027 -8.715 1.00 89.06 89 GLU A CA 1
ATOM 696 C C . GLU A 1 89 ? 3.521 21.808 -7.671 1.00 89.06 89 GLU A C 1
ATOM 698 O O . GLU A 1 89 ? 4.713 21.569 -7.456 1.00 89.06 89 GLU A O 1
ATOM 703 N N . ALA A 1 90 ? 2.845 22.742 -7.002 1.00 90.25 90 ALA A N 1
ATOM 704 C CA . ALA A 1 90 ? 3.472 23.561 -5.980 1.00 90.25 90 ALA A CA 1
ATOM 705 C C . ALA A 1 90 ? 3.955 22.706 -4.800 1.00 90.25 90 ALA A C 1
ATOM 707 O O . ALA A 1 90 ? 3.219 21.876 -4.252 1.00 90.25 90 ALA A O 1
ATOM 708 N N . LYS A 1 91 ? 5.188 22.978 -4.362 1.00 92.94 91 LYS A N 1
ATOM 709 C CA . LYS A 1 91 ? 5.742 22.430 -3.125 1.00 92.94 91 LYS A CA 1
ATOM 710 C C . LYS A 1 91 ? 4.822 22.765 -1.953 1.00 92.94 91 LYS A C 1
ATOM 712 O O . LYS A 1 91 ? 4.306 23.878 -1.838 1.00 92.94 91 LYS A O 1
ATOM 717 N N . TRP A 1 92 ? 4.635 21.815 -1.046 1.00 92.94 92 TRP A N 1
ATOM 718 C CA . TRP A 1 92 ? 3.851 22.066 0.155 1.00 92.94 92 TRP A CA 1
ATOM 719 C C . TRP A 1 92 ? 4.621 22.964 1.121 1.00 92.94 92 TRP A C 1
ATOM 721 O O . TRP A 1 92 ? 5.827 22.815 1.323 1.00 92.94 92 TRP A O 1
ATOM 731 N N . ASN A 1 93 ? 3.905 23.880 1.772 1.00 93.31 93 ASN A N 1
ATOM 732 C CA . ASN A 1 93 ? 4.474 24.636 2.880 1.00 93.31 93 ASN A CA 1
ATOM 733 C C . ASN A 1 93 ? 4.703 23.726 4.106 1.00 93.31 93 ASN A C 1
ATOM 735 O O . ASN A 1 93 ? 4.076 22.672 4.257 1.00 93.31 93 ASN A O 1
ATOM 739 N N . ARG A 1 94 ? 5.592 24.155 5.011 1.00 92.56 94 ARG A N 1
ATOM 740 C CA . ARG A 1 94 ? 5.974 23.382 6.208 1.00 92.56 94 ARG A CA 1
ATOM 741 C C . ARG A 1 94 ? 4.773 23.026 7.090 1.00 92.56 94 ARG A C 1
ATOM 743 O O . ARG A 1 94 ? 4.709 21.919 7.612 1.00 92.56 94 ARG A O 1
ATOM 750 N N . ARG A 1 95 ? 3.793 23.931 7.205 1.00 94.00 95 ARG A N 1
ATOM 751 C CA . ARG A 1 95 ? 2.559 23.704 7.976 1.00 94.00 95 ARG A CA 1
ATOM 752 C C . ARG A 1 95 ? 1.764 22.518 7.430 1.00 94.00 95 ARG A C 1
ATOM 754 O O . ARG A 1 95 ? 1.360 21.656 8.202 1.00 94.00 95 ARG A O 1
ATOM 761 N N . LYS A 1 96 ? 1.566 22.451 6.111 1.00 91.62 96 LYS A N 1
ATOM 762 C CA . LYS A 1 96 ? 0.844 21.357 5.451 1.00 91.62 96 LYS A CA 1
ATOM 763 C C . LYS A 1 96 ? 1.577 20.027 5.621 1.00 91.62 96 LYS A C 1
ATOM 765 O O . LYS A 1 96 ? 0.926 19.031 5.909 1.00 91.62 96 LYS A O 1
ATOM 770 N N . VAL A 1 97 ? 2.907 20.017 5.495 1.00 91.50 97 VAL A N 1
ATOM 771 C CA . VAL A 1 97 ? 3.722 18.811 5.731 1.00 91.50 97 VAL A CA 1
ATOM 772 C C . VAL A 1 97 ? 3.563 18.314 7.168 1.00 91.50 97 VAL A C 1
ATOM 774 O O . VAL A 1 97 ? 3.219 17.154 7.368 1.00 91.50 97 VAL A O 1
ATOM 777 N N . ASN A 1 98 ? 3.730 19.195 8.159 1.00 92.88 98 ASN A N 1
ATOM 778 C CA . ASN A 1 98 ? 3.598 18.831 9.572 1.00 92.88 98 ASN A CA 1
ATOM 779 C C . ASN A 1 98 ? 2.194 18.314 9.912 1.00 92.88 98 ASN A C 1
ATOM 781 O O . ASN A 1 98 ? 2.070 17.333 10.632 1.00 92.88 98 ASN A O 1
ATOM 785 N N . MET A 1 99 ? 1.145 18.933 9.363 1.00 91.88 99 MET A N 1
ATOM 786 C CA . MET A 1 99 ? -0.235 18.474 9.546 1.00 91.88 99 MET A CA 1
ATOM 787 C C . MET A 1 99 ? -0.439 17.048 9.014 1.00 91.88 99 MET A C 1
ATOM 789 O O . MET A 1 99 ? -1.091 16.241 9.665 1.00 91.88 99 MET A O 1
ATOM 793 N N . TRP A 1 100 ? 0.122 16.720 7.846 1.00 90.75 100 TRP A N 1
ATOM 794 C CA . TRP A 1 100 ? 0.035 15.362 7.304 1.00 90.75 100 TRP A CA 1
ATOM 795 C C . TRP A 1 100 ? 0.861 14.355 8.103 1.00 90.75 100 TRP A C 1
ATOM 797 O O . TRP A 1 100 ? 0.372 13.260 8.358 1.00 90.75 100 TRP A O 1
ATOM 807 N N . LEU A 1 101 ? 2.073 14.721 8.530 1.00 91.69 101 LEU A N 1
ATOM 808 C CA . LEU A 1 101 ? 2.893 13.867 9.396 1.00 91.69 101 LEU A CA 1
ATOM 809 C C . LEU A 1 101 ? 2.182 13.561 10.716 1.00 91.69 101 LEU A C 1
ATOM 811 O O . LEU A 1 101 ? 2.161 12.409 11.141 1.00 91.69 101 LEU A O 1
ATOM 815 N N . GLN A 1 102 ? 1.564 14.574 11.324 1.00 93.19 102 GLN A N 1
ATOM 816 C CA . GLN A 1 102 ? 0.789 14.420 12.549 1.00 93.19 102 GLN A CA 1
ATOM 817 C C . GLN A 1 102 ? -0.416 13.495 12.332 1.00 93.19 102 GLN A C 1
ATOM 819 O O . GLN A 1 102 ? -0.590 12.550 13.090 1.00 93.19 102 GLN A O 1
ATOM 824 N N . LEU A 1 103 ? -1.183 13.687 11.253 1.00 91.62 103 LEU A N 1
ATOM 825 C CA . LEU A 1 103 ? -2.321 12.819 10.931 1.00 91.62 103 LEU A CA 1
ATOM 826 C C . LEU A 1 103 ? -1.902 11.357 10.709 1.00 91.62 103 LEU A C 1
ATOM 828 O O . LEU A 1 103 ? -2.574 10.438 11.173 1.00 91.62 103 LEU A O 1
ATOM 832 N N . ILE A 1 104 ? -0.799 11.127 9.992 1.00 91.75 104 ILE A N 1
ATOM 833 C CA . ILE A 1 104 ? -0.263 9.779 9.760 1.00 91.75 104 ILE A CA 1
ATOM 834 C C . ILE A 1 104 ? 0.130 9.137 11.092 1.00 91.75 104 ILE A C 1
ATOM 836 O O . ILE A 1 104 ? -0.231 7.989 11.343 1.00 91.75 104 ILE A O 1
ATOM 840 N N . LYS A 1 105 ? 0.815 9.891 11.959 1.00 92.62 105 LYS A N 1
ATOM 841 C CA . LYS A 1 105 ? 1.194 9.441 13.299 1.00 92.62 105 LYS A CA 1
ATOM 842 C C . LYS A 1 105 ? -0.036 9.060 14.128 1.00 92.62 105 LYS A C 1
ATOM 844 O O . LYS A 1 105 ? -0.107 7.936 14.606 1.00 92.62 105 LYS A O 1
ATOM 849 N N . GLU A 1 106 ? -1.030 9.940 14.217 1.00 94.25 106 GLU A N 1
ATOM 850 C CA . GLU A 1 106 ? -2.275 9.694 14.961 1.00 94.25 106 GLU A CA 1
ATOM 851 C C . GLU A 1 106 ? -3.048 8.480 14.420 1.00 94.25 106 GLU A C 1
ATOM 853 O O . GLU A 1 106 ? -3.645 7.721 15.180 1.00 94.25 106 GLU A O 1
ATOM 858 N N . THR A 1 107 ? -3.019 8.264 13.102 1.00 93.12 107 THR A N 1
ATOM 859 C CA . THR A 1 107 ? -3.648 7.101 12.449 1.00 93.12 107 THR A CA 1
ATOM 860 C C . THR A 1 107 ? -2.958 5.793 12.849 1.00 93.12 107 THR A C 1
ATOM 862 O O . THR A 1 107 ? -3.632 4.805 13.133 1.00 93.12 107 THR A O 1
ATOM 865 N N . MET A 1 108 ? -1.622 5.792 12.907 1.00 91.62 108 MET A N 1
ATOM 866 C CA . MET A 1 108 ? -0.809 4.631 13.303 1.00 91.62 108 MET A CA 1
ATOM 867 C C . MET A 1 108 ? -0.826 4.365 14.816 1.00 91.62 108 MET A C 1
ATOM 869 O O . MET A 1 108 ? -0.667 3.224 15.233 1.00 91.62 108 MET A O 1
ATOM 873 N N . GLU A 1 109 ? -1.001 5.402 15.63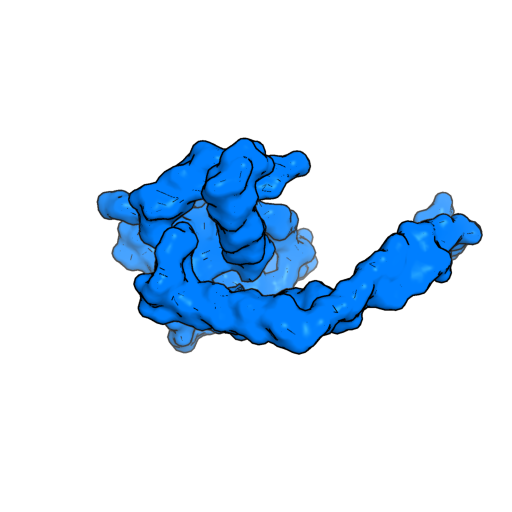8 1.00 92.88 109 GLU A N 1
ATOM 874 C CA . GLU A 1 109 ? -1.113 5.296 17.103 1.00 92.88 109 GLU A CA 1
ATOM 875 C C . GLU A 1 109 ? -2.550 5.015 17.569 1.00 92.88 109 GLU A C 1
ATOM 877 O O . GLU A 1 109 ? -2.785 4.786 18.753 1.00 92.88 109 GLU A O 1
ATOM 882 N N . GLY A 1 110 ? -3.520 5.041 16.650 1.00 91.56 110 GLY A N 1
ATOM 883 C CA . GLY A 1 110 ? -4.936 4.820 16.945 1.00 91.56 110 GLY A CA 1
ATOM 884 C C . GLY A 1 110 ? -5.622 5.960 17.696 1.00 91.56 110 GLY A C 1
ATOM 885 O O . GLY A 1 110 ? -6.698 5.773 18.253 1.00 91.56 110 GLY A O 1
ATOM 886 N N . THR A 1 111 ? -5.028 7.152 17.691 1.00 91.31 111 THR A N 1
ATOM 887 C CA . THR A 1 111 ? -5.575 8.361 18.327 1.00 91.31 111 THR A CA 1
ATOM 888 C C . THR A 1 111 ? -6.338 9.257 17.346 1.00 91.31 111 THR A C 1
ATOM 890 O O . THR A 1 111 ? -7.004 10.208 17.753 1.00 91.31 111 THR A O 1
ATOM 893 N N . SER A 1 112 ? -6.279 8.956 16.047 1.00 88.94 112 SER A N 1
ATOM 894 C CA . SER A 1 112 ? -6.984 9.695 15.000 1.00 88.94 112 SER A CA 1
ATOM 895 C C . SER A 1 112 ? -8.490 9.417 15.017 1.00 88.94 112 SER A C 1
ATOM 897 O O . SER A 1 112 ? -8.936 8.291 14.816 1.00 88.94 112 SER A O 1
ATOM 899 N N . GLY A 1 113 ? -9.299 10.475 15.130 1.00 84.56 113 GLY A N 1
ATOM 900 C CA . GLY A 1 113 ? -10.761 10.410 14.966 1.00 84.56 113 GLY A CA 1
ATOM 901 C C . GLY A 1 113 ? -11.236 10.304 13.505 1.00 84.56 113 GLY A C 1
ATOM 902 O O . GLY A 1 113 ? -12.375 10.669 13.198 1.00 84.56 113 GLY A O 1
ATOM 903 N N . LEU A 1 114 ? -10.350 9.937 12.574 1.00 85.88 114 LEU A N 1
ATOM 904 C CA . LEU A 1 114 ? -10.669 9.691 11.163 1.00 85.88 114 LEU A CA 1
ATOM 905 C C . LEU A 1 114 ? -10.580 8.203 10.839 1.00 85.88 114 LEU A C 1
ATOM 907 O O . LEU A 1 114 ? -11.559 7.616 10.399 1.00 85.88 114 LEU A O 1
ATOM 911 N N . VAL A 1 115 ? -9.395 7.631 11.033 1.00 89.44 115 VAL A N 1
ATOM 912 C CA . VAL A 1 115 ? -9.054 6.244 10.713 1.00 89.44 115 VAL A CA 1
ATOM 913 C C . VAL A 1 115 ? -7.993 5.810 11.716 1.00 89.44 115 VAL A C 1
ATOM 915 O O . VAL A 1 115 ? -7.086 6.585 12.012 1.00 89.44 115 VAL A O 1
ATOM 918 N N . SER A 1 116 ? -8.081 4.577 12.199 1.00 92.94 116 SER A N 1
ATOM 919 C CA . SER A 1 116 ? -7.013 3.911 12.942 1.00 92.94 116 SER A CA 1
ATOM 920 C C . SER A 1 116 ? -6.579 2.674 12.165 1.00 92.94 116 SER A C 1
ATOM 922 O O . SER A 1 116 ? -7.413 2.014 11.542 1.00 92.94 116 SER A O 1
ATOM 924 N N . VAL A 1 117 ? -5.278 2.386 12.169 1.00 94.62 117 VAL A N 1
ATOM 925 C CA . VAL A 1 117 ? -4.720 1.178 11.552 1.00 94.62 117 VAL A CA 1
ATOM 926 C C . VAL A 1 117 ? -3.827 0.442 12.541 1.00 94.62 117 VAL A C 1
ATOM 928 O O . VAL A 1 117 ? -3.091 1.064 13.305 1.00 94.62 117 VAL A O 1
ATOM 931 N N . CYS A 1 118 ? -3.844 -0.885 12.487 1.00 95.19 118 CYS A N 1
ATOM 932 C CA . CYS A 1 118 ? -2.867 -1.724 13.169 1.00 95.19 118 CYS A CA 1
ATOM 933 C C . CYS A 1 118 ? -1.684 -2.021 12.241 1.00 95.19 118 CYS A C 1
ATOM 935 O O . CYS A 1 118 ? -1.834 -2.123 11.025 1.00 95.19 118 CYS A O 1
ATOM 937 N N . ILE A 1 119 ? -0.489 -2.171 12.806 1.00 95.06 119 ILE A N 1
ATOM 938 C CA . ILE A 1 119 ? 0.708 -2.471 12.018 1.00 95.06 119 ILE A CA 1
ATOM 939 C C . ILE A 1 119 ? 1.013 -3.962 12.136 1.00 95.06 119 ILE A C 1
ATOM 941 O O . ILE A 1 119 ? 1.269 -4.454 13.234 1.00 95.06 119 ILE A O 1
ATOM 945 N N . LEU A 1 120 ? 1.013 -4.669 11.006 1.00 95.44 120 LEU A N 1
ATOM 946 C CA . LEU A 1 120 ? 1.462 -6.053 10.944 1.00 95.44 120 LEU A CA 1
ATOM 947 C C . LEU A 1 120 ? 2.989 -6.095 10.820 1.00 95.44 120 LEU A C 1
ATOM 949 O O . LEU A 1 120 ? 3.551 -5.516 9.876 1.00 95.44 120 LEU A O 1
ATOM 953 N N . PRO A 1 121 ? 3.677 -6.772 11.755 1.00 92.56 121 PRO A N 1
ATOM 954 C CA . PRO A 1 121 ? 5.103 -6.979 11.641 1.00 92.56 121 PRO A CA 1
ATOM 955 C C . PRO A 1 121 ? 5.395 -7.967 10.513 1.00 92.56 121 PRO A C 1
ATOM 957 O O . PRO A 1 121 ? 4.576 -8.818 10.163 1.00 92.56 121 PRO A O 1
ATOM 960 N N . PHE A 1 122 ? 6.605 -7.878 9.981 1.00 89.19 122 PHE A N 1
ATOM 961 C CA . PHE A 1 122 ? 7.202 -8.977 9.245 1.00 89.19 122 PHE A CA 1
ATOM 962 C C . PHE A 1 122 ? 8.351 -9.538 10.081 1.00 89.19 122 PHE A C 1
ATOM 964 O O . PHE A 1 122 ? 9.020 -8.801 10.805 1.00 89.19 122 PHE A O 1
ATOM 971 N N . ASP A 1 123 ? 8.537 -10.844 9.993 1.00 92.19 123 ASP A N 1
ATOM 972 C CA . ASP A 1 123 ? 9.626 -11.594 10.611 1.00 92.19 123 ASP A CA 1
ATOM 973 C C . ASP A 1 123 ? 10.363 -12.383 9.514 1.00 92.19 123 ASP A C 1
ATOM 975 O O . ASP A 1 123 ? 10.046 -12.253 8.327 1.00 92.19 123 ASP A O 1
ATOM 979 N N . GLU A 1 124 ? 11.318 -13.225 9.903 1.00 95.31 124 GLU A N 1
ATOM 980 C CA . GLU A 1 124 ? 12.054 -14.083 8.968 1.00 95.31 124 GLU A CA 1
ATOM 981 C C . GLU A 1 124 ? 11.127 -14.986 8.139 1.00 95.31 124 GLU A C 1
ATOM 983 O O . GLU A 1 124 ? 11.333 -15.185 6.946 1.00 95.31 124 GLU A O 1
ATOM 988 N N . GLY A 1 125 ? 10.036 -15.476 8.733 1.00 95.50 125 GLY A N 1
ATOM 989 C CA . GLY A 1 125 ? 9.039 -16.268 8.017 1.00 95.50 125 GLY A CA 1
ATOM 990 C C . GLY A 1 125 ? 8.290 -15.457 6.959 1.00 95.50 125 GLY A C 1
ATOM 991 O O . GLY A 1 125 ? 7.914 -15.996 5.921 1.00 95.50 125 GLY A O 1
ATOM 992 N N . THR A 1 126 ? 8.078 -14.158 7.185 1.00 95.75 126 THR A N 1
ATOM 993 C CA . THR A 1 126 ? 7.517 -13.271 6.157 1.00 95.75 126 THR A CA 1
ATOM 994 C C . THR A 1 126 ? 8.507 -13.052 5.016 1.00 95.75 126 THR A C 1
ATOM 996 O O . THR A 1 126 ? 8.087 -13.060 3.862 1.00 95.75 126 THR A O 1
ATOM 999 N N . ILE A 1 127 ? 9.800 -12.893 5.318 1.00 96.81 127 ILE A N 1
ATOM 1000 C CA . ILE A 1 127 ? 10.851 -12.762 4.297 1.00 96.81 127 ILE A CA 1
ATOM 1001 C C . ILE A 1 127 ? 10.911 -14.035 3.452 1.00 96.81 127 ILE A C 1
ATOM 1003 O O . ILE A 1 127 ? 10.792 -13.955 2.233 1.00 96.81 127 ILE A O 1
ATOM 1007 N N . HIS A 1 128 ? 10.970 -15.205 4.089 1.00 97.50 128 HIS A N 1
ATOM 1008 C CA . HIS A 1 128 ? 10.990 -16.484 3.385 1.00 97.50 128 HIS A CA 1
ATOM 1009 C C . HIS A 1 128 ? 9.754 -16.687 2.496 1.00 97.50 128 HIS A C 1
ATOM 1011 O O . HIS A 1 128 ? 9.855 -17.134 1.355 1.00 97.50 128 HIS A O 1
ATOM 1017 N N . CYS A 1 129 ? 8.571 -16.302 2.981 1.00 97.19 129 CYS A N 1
ATOM 1018 C CA . CYS A 1 129 ? 7.357 -16.321 2.168 1.00 97.19 129 CYS A CA 1
ATOM 1019 C C . CYS A 1 129 ? 7.464 -15.361 0.966 1.00 97.19 129 CYS A C 1
ATOM 1021 O O . CYS A 1 129 ? 7.098 -15.726 -0.149 1.00 97.19 129 CYS A O 1
ATOM 1023 N N . ALA A 1 130 ? 8.024 -14.162 1.144 1.00 97.31 130 ALA A N 1
ATOM 1024 C CA . ALA A 1 130 ? 8.231 -13.218 0.046 1.00 97.31 130 ALA A CA 1
ATOM 1025 C C . ALA A 1 130 ? 9.239 -13.732 -0.998 1.00 97.31 130 ALA A C 1
ATOM 1027 O O . ALA A 1 130 ? 9.029 -13.522 -2.193 1.00 97.31 130 ALA A O 1
ATOM 1028 N N . GLU A 1 131 ? 10.286 -14.449 -0.582 1.00 97.25 131 GLU A N 1
ATOM 1029 C CA . GLU A 1 131 ? 11.249 -15.107 -1.480 1.00 97.25 131 GLU A CA 1
ATOM 1030 C C . GLU A 1 131 ? 10.601 -16.184 -2.359 1.00 97.25 131 GLU A C 1
ATOM 1032 O O . GLU A 1 131 ? 11.037 -16.405 -3.486 1.00 97.25 131 GLU A O 1
ATOM 1037 N N . GLN A 1 132 ? 9.530 -16.820 -1.880 1.00 96.94 132 GLN A N 1
ATOM 1038 C CA . GLN A 1 132 ? 8.740 -17.767 -2.671 1.00 96.94 132 GLN A CA 1
ATOM 1039 C C . GLN A 1 132 ? 7.792 -17.064 -3.656 1.00 96.94 132 GLN A C 1
ATOM 1041 O O . GLN A 1 132 ? 7.437 -17.638 -4.684 1.00 96.94 132 GLN A O 1
ATOM 1046 N N . ILE A 1 133 ? 7.398 -15.819 -3.370 1.00 96.81 133 ILE A N 1
ATOM 1047 C CA . ILE A 1 133 ? 6.473 -15.026 -4.196 1.00 96.81 133 ILE A CA 1
ATOM 1048 C C . ILE A 1 133 ? 7.212 -14.256 -5.299 1.00 96.81 133 ILE A C 1
ATOM 1050 O O . ILE A 1 133 ? 6.742 -14.200 -6.439 1.00 96.81 133 ILE A O 1
ATOM 1054 N N . ILE A 1 134 ? 8.375 -13.672 -4.988 1.00 96.88 134 ILE A N 1
ATOM 1055 C CA . ILE A 1 134 ? 9.118 -12.793 -5.902 1.00 96.88 134 ILE A CA 1
ATOM 1056 C C . ILE A 1 134 ? 9.498 -13.421 -7.259 1.00 96.88 134 ILE A C 1
ATOM 1058 O O . ILE A 1 134 ? 9.558 -12.667 -8.230 1.00 96.88 134 ILE A O 1
ATOM 1062 N N . PRO A 1 135 ? 9.668 -14.752 -7.432 1.00 96.31 135 PRO A N 1
ATOM 1063 C CA . PRO A 1 135 ? 9.899 -15.335 -8.752 1.00 96.31 135 PRO A CA 1
ATOM 1064 C C . PRO A 1 135 ? 8.775 -15.050 -9.760 1.00 96.31 135 PRO A C 1
ATOM 1066 O O . PRO A 1 135 ? 9.036 -14.988 -10.961 1.00 96.31 135 PRO A O 1
ATOM 1069 N N . HIS A 1 136 ? 7.535 -14.801 -9.314 1.00 93.94 136 HIS A N 1
ATOM 1070 C CA . HIS A 1 136 ? 6.454 -14.396 -10.221 1.00 93.94 136 HIS A CA 1
ATOM 1071 C C . HIS A 1 136 ? 6.688 -13.016 -10.865 1.00 93.94 136 HIS A C 1
ATOM 1073 O O . HIS A 1 136 ? 6.091 -12.727 -11.905 1.00 93.94 136 HIS A O 1
ATOM 1079 N N . ALA A 1 137 ? 7.589 -12.191 -10.318 1.00 93.12 137 ALA A N 1
ATOM 1080 C CA . ALA A 1 137 ? 7.964 -10.900 -10.895 1.00 93.12 137 ALA A CA 1
ATOM 1081 C C . ALA A 1 137 ? 8.762 -11.034 -12.204 1.00 93.12 137 ALA A C 1
ATOM 1083 O O . ALA A 1 137 ? 8.903 -10.071 -12.952 1.00 93.12 137 ALA A O 1
ATOM 1084 N N . LEU A 1 138 ? 9.255 -12.237 -12.530 1.00 89.56 138 LEU A N 1
ATOM 1085 C CA . LEU A 1 138 ? 9.922 -12.499 -13.810 1.00 89.56 138 LEU A CA 1
ATOM 1086 C C . LEU A 1 138 ? 8.972 -12.370 -15.011 1.00 89.56 138 LEU A C 1
ATOM 1088 O O . LEU A 1 138 ? 9.422 -12.142 -16.131 1.00 89.56 138 LEU A O 1
ATOM 1092 N N . VAL A 1 139 ? 7.663 -12.520 -14.786 1.00 90.06 139 VAL A N 1
ATOM 1093 C CA . VAL A 1 139 ? 6.626 -12.472 -15.832 1.00 90.06 139 VAL A CA 1
ATOM 1094 C C . VAL A 1 139 ? 5.527 -11.442 -15.551 1.00 90.06 139 VAL A C 1
ATOM 1096 O O . VAL A 1 139 ? 4.705 -11.164 -16.425 1.00 90.06 139 VAL A O 1
ATOM 1099 N N . HIS A 1 140 ? 5.515 -10.842 -14.359 1.00 88.25 140 HIS A N 1
ATOM 1100 C CA . HIS A 1 140 ? 4.571 -9.801 -13.959 1.00 88.25 140 HIS A CA 1
ATOM 1101 C C . HIS A 1 140 ? 5.305 -8.589 -13.396 1.00 88.25 140 HIS A C 1
ATOM 1103 O O . HIS A 1 140 ? 6.283 -8.714 -12.674 1.00 88.25 140 HIS A O 1
ATOM 1109 N N . ASN A 1 141 ? 4.809 -7.395 -13.706 1.00 88.75 141 ASN A N 1
ATOM 1110 C CA . ASN A 1 141 ? 5.461 -6.149 -13.320 1.00 88.75 141 ASN A CA 1
ATOM 1111 C C . ASN A 1 141 ? 5.133 -5.763 -11.866 1.00 88.75 141 ASN A C 1
ATOM 1113 O O . ASN A 1 141 ? 4.300 -4.886 -11.650 1.00 88.75 141 ASN A O 1
ATOM 1117 N N . PHE A 1 142 ? 5.763 -6.426 -10.894 1.00 91.81 142 PHE A N 1
ATOM 1118 C CA . PHE A 1 142 ? 5.731 -6.071 -9.469 1.00 91.81 142 PHE A CA 1
ATOM 1119 C C . PHE A 1 142 ? 7.130 -6.201 -8.846 1.00 91.81 142 PHE A C 1
ATOM 1121 O O . PHE A 1 142 ? 8.015 -6.829 -9.427 1.00 91.81 142 PHE A O 1
ATOM 1128 N N . ALA A 1 143 ? 7.353 -5.584 -7.686 1.00 91.56 143 ALA A N 1
ATOM 1129 C CA . ALA A 1 143 ? 8.667 -5.502 -7.046 1.00 91.56 143 ALA A CA 1
ATOM 1130 C C . ALA A 1 143 ? 8.722 -6.200 -5.673 1.00 91.56 143 ALA A C 1
ATOM 1132 O O . ALA A 1 143 ? 7.752 -6.770 -5.179 1.00 91.56 143 ALA A O 1
ATOM 1133 N N . SER A 1 144 ? 9.887 -6.143 -5.022 1.00 92.75 144 SER A N 1
ATOM 1134 C CA . SER A 1 144 ? 10.127 -6.786 -3.721 1.00 92.75 144 SER A CA 1
ATOM 1135 C C . SER A 1 144 ? 9.180 -6.319 -2.613 1.00 92.75 144 SER A C 1
ATOM 1137 O O . SER A 1 144 ? 8.768 -7.124 -1.784 1.00 92.75 144 SER A O 1
ATOM 1139 N N . MET A 1 145 ? 8.792 -5.041 -2.596 1.00 92.44 145 MET A N 1
ATOM 1140 C CA . MET A 1 145 ? 7.842 -4.529 -1.600 1.00 92.44 145 MET A CA 1
ATOM 1141 C C . MET A 1 145 ? 6.442 -5.124 -1.789 1.00 92.44 145 MET A C 1
ATOM 1143 O O . MET A 1 145 ? 5.810 -5.494 -0.802 1.00 92.44 145 MET A O 1
ATOM 1147 N N . ASP A 1 146 ? 6.004 -5.304 -3.037 1.00 94.81 146 ASP A N 1
ATOM 1148 C CA . ASP A 1 146 ? 4.727 -5.950 -3.354 1.00 94.81 146 ASP A CA 1
ATOM 1149 C C . ASP A 1 146 ? 4.725 -7.409 -2.877 1.00 94.81 146 ASP A C 1
ATOM 1151 O O . ASP A 1 146 ? 3.759 -7.866 -2.264 1.00 94.81 146 ASP A O 1
ATOM 1155 N N . ALA A 1 147 ? 5.840 -8.124 -3.072 1.00 96.44 147 ALA A N 1
ATOM 1156 C CA . ALA A 1 147 ? 6.016 -9.480 -2.551 1.00 96.44 147 ALA A CA 1
ATOM 1157 C C . ALA A 1 147 ? 5.954 -9.525 -1.015 1.00 96.44 147 ALA A C 1
ATOM 1159 O O . ALA A 1 147 ? 5.339 -10.430 -0.457 1.00 96.44 147 ALA A O 1
ATOM 1160 N N . MET A 1 148 ? 6.527 -8.536 -0.320 1.00 97.19 148 MET A N 1
ATOM 1161 C CA . MET A 1 148 ? 6.452 -8.442 1.145 1.00 97.19 148 MET A CA 1
ATOM 1162 C C . MET A 1 148 ? 5.027 -8.167 1.647 1.00 97.19 148 MET A C 1
ATOM 1164 O O . MET A 1 148 ? 4.613 -8.730 2.664 1.00 97.19 148 MET A O 1
ATOM 1168 N N . ILE A 1 149 ? 4.258 -7.325 0.948 1.00 97.38 149 ILE A N 1
ATOM 1169 C CA . ILE A 1 149 ? 2.844 -7.072 1.272 1.00 97.38 149 ILE A CA 1
ATOM 1170 C C . ILE A 1 149 ? 2.025 -8.352 1.066 1.00 97.38 149 ILE A C 1
ATOM 1172 O O . ILE A 1 149 ? 1.286 -8.756 1.966 1.00 97.38 149 ILE A O 1
ATOM 1176 N N . ALA A 1 150 ? 2.210 -9.028 -0.071 1.00 97.75 150 ALA A N 1
ATOM 1177 C CA . ALA A 1 150 ? 1.569 -10.306 -0.360 1.00 97.75 150 ALA A CA 1
ATOM 1178 C C . ALA A 1 150 ? 1.932 -11.373 0.690 1.00 97.75 150 ALA A C 1
ATOM 1180 O O . ALA A 1 150 ? 1.044 -12.009 1.251 1.00 97.75 150 ALA A O 1
ATOM 1181 N N . ALA A 1 151 ? 3.210 -11.508 1.050 1.00 97.81 151 ALA A N 1
ATOM 1182 C CA . ALA A 1 151 ? 3.666 -12.430 2.091 1.00 97.81 151 ALA A CA 1
ATOM 1183 C C . ALA A 1 151 ? 3.045 -12.129 3.465 1.00 97.81 151 ALA A C 1
ATOM 1185 O O . ALA A 1 151 ? 2.662 -13.039 4.201 1.00 97.81 151 ALA A O 1
ATOM 1186 N N . THR A 1 152 ? 2.896 -10.845 3.806 1.00 97.50 152 THR A N 1
ATOM 1187 C CA . THR A 1 152 ? 2.238 -10.418 5.049 1.00 97.50 152 THR A CA 1
ATOM 1188 C C . THR A 1 152 ? 0.778 -10.876 5.082 1.00 97.50 152 THR A C 1
ATOM 1190 O O . THR A 1 152 ? 0.343 -11.450 6.081 1.00 97.50 152 THR A O 1
ATOM 1193 N N . ALA A 1 153 ? 0.041 -10.683 3.984 1.00 97.81 153 ALA A N 1
ATOM 1194 C CA . ALA A 1 153 ? -1.341 -11.145 3.866 1.00 97.81 153 ALA A CA 1
ATOM 1195 C C . ALA A 1 153 ? -1.445 -12.676 3.885 1.00 97.81 153 ALA A C 1
ATOM 1197 O O . ALA A 1 153 ? -2.274 -13.223 4.609 1.00 97.81 153 ALA A O 1
ATOM 1198 N N . ARG A 1 154 ? -0.572 -13.372 3.146 1.00 97.69 154 ARG A N 1
ATOM 1199 C CA . ARG A 1 154 ? -0.504 -14.839 3.107 1.00 97.69 154 ARG A CA 1
ATOM 1200 C C . ARG A 1 154 ? -0.356 -15.420 4.507 1.00 97.69 154 ARG A C 1
ATOM 1202 O O . ARG A 1 154 ? -1.174 -16.234 4.908 1.00 97.69 154 ARG A O 1
ATOM 1209 N N . LYS A 1 155 ? 0.602 -14.928 5.294 1.00 96.25 155 LYS A N 1
ATOM 1210 C CA . LYS A 1 155 ? 0.805 -15.411 6.666 1.00 96.25 155 LYS A CA 1
ATOM 1211 C C . LYS A 1 155 ? -0.394 -15.186 7.580 1.00 96.25 155 LYS A C 1
ATOM 1213 O O . LYS A 1 155 ? -0.613 -15.987 8.481 1.00 96.25 155 LYS A O 1
ATOM 1218 N N . ALA A 1 156 ? -1.135 -14.096 7.404 1.00 95.06 156 ALA A N 1
ATOM 1219 C CA . ALA A 1 156 ? -2.362 -13.875 8.161 1.00 95.06 156 ALA A CA 1
ATOM 1220 C C . ALA A 1 156 ? -3.454 -14.878 7.769 1.00 95.06 156 ALA A C 1
ATOM 1222 O O . ALA A 1 156 ? -4.065 -15.502 8.635 1.00 95.06 156 ALA A O 1
ATOM 1223 N N . ILE A 1 157 ? -3.630 -15.103 6.467 1.00 96.19 157 ILE A N 1
ATOM 1224 C CA . ILE A 1 157 ? -4.573 -16.092 5.933 1.00 96.19 157 ILE A CA 1
ATOM 1225 C C . ILE A 1 157 ? -4.222 -17.501 6.420 1.00 96.19 157 ILE A C 1
ATOM 1227 O O . ILE A 1 157 ? -5.106 -18.236 6.850 1.00 96.19 157 ILE A O 1
ATOM 1231 N N . ASP A 1 158 ? -2.939 -17.858 6.436 1.00 95.12 158 ASP A N 1
ATOM 1232 C CA . ASP A 1 158 ? -2.471 -19.168 6.899 1.00 95.12 158 ASP A CA 1
ATOM 1233 C C . ASP A 1 158 ? -2.708 -19.373 8.411 1.00 95.12 158 ASP A C 1
ATOM 1235 O O . ASP A 1 158 ? -2.816 -20.507 8.876 1.00 95.12 158 ASP A O 1
ATOM 1239 N N . ARG A 1 159 ? -2.859 -18.286 9.186 1.00 93.94 159 ARG A N 1
ATOM 1240 C CA . ARG A 1 159 ? -3.316 -18.315 10.591 1.00 93.94 159 ARG A CA 1
ATOM 1241 C C . ARG A 1 159 ? -4.843 -18.370 10.740 1.00 93.94 159 ARG A C 1
ATOM 1243 O O . ARG A 1 159 ? -5.342 -18.379 11.864 1.00 93.94 159 ARG A O 1
ATOM 1250 N N . GLY A 1 160 ? -5.586 -18.414 9.636 1.00 94.88 160 GLY A N 1
ATOM 1251 C CA . GLY A 1 160 ? -7.049 -18.447 9.605 1.00 94.88 160 GLY A CA 1
ATOM 1252 C C . GLY A 1 160 ? -7.721 -17.070 9.633 1.00 94.88 160 GLY A C 1
ATOM 1253 O O . GLY A 1 160 ? -8.930 -16.995 9.850 1.00 94.88 160 GLY A O 1
ATOM 1254 N N . GLU A 1 161 ? -6.971 -15.982 9.438 1.00 95.56 161 GLU A N 1
ATOM 1255 C CA . GLU A 1 161 ? -7.525 -14.626 9.387 1.00 95.56 161 GLU A CA 1
ATOM 1256 C C . GLU A 1 161 ? -8.217 -14.371 8.031 1.00 95.56 161 GLU A C 1
ATOM 1258 O O . GLU A 1 161 ? -7.690 -14.710 6.971 1.00 95.56 161 GLU A O 1
ATOM 1263 N N . ASP A 1 162 ? -9.391 -13.728 8.040 1.00 96.06 162 ASP A N 1
ATOM 1264 C CA . ASP A 1 162 ? -10.106 -13.342 6.812 1.00 96.06 162 ASP A CA 1
ATOM 1265 C C . ASP A 1 162 ? -9.544 -12.026 6.248 1.00 96.06 162 ASP A C 1
ATOM 1267 O O . ASP A 1 162 ? -10.153 -10.956 6.374 1.00 96.06 162 ASP A O 1
ATOM 1271 N N . MET A 1 163 ? -8.337 -12.105 5.682 1.00 97.56 163 MET A N 1
ATOM 1272 C CA . MET A 1 163 ? -7.596 -10.949 5.185 1.00 97.56 163 MET A CA 1
ATOM 1273 C C . MET A 1 163 ? -7.806 -10.699 3.694 1.00 97.56 163 MET A C 1
ATOM 1275 O O . MET A 1 163 ? -7.765 -11.602 2.861 1.00 97.56 163 MET A O 1
ATOM 1279 N N . THR A 1 164 ? -7.999 -9.432 3.343 1.00 98.25 164 THR A N 1
ATOM 1280 C CA . THR A 1 164 ? -8.070 -8.949 1.963 1.00 98.25 164 THR A CA 1
ATOM 1281 C C . THR A 1 164 ? -7.121 -7.775 1.785 1.00 98.25 164 THR A C 1
ATOM 1283 O O . THR A 1 164 ? -7.133 -6.831 2.575 1.00 98.25 164 THR A O 1
ATOM 1286 N N . VAL A 1 165 ? -6.291 -7.819 0.747 1.00 98.38 165 VAL A N 1
ATOM 1287 C CA . VAL A 1 165 ? -5.384 -6.714 0.419 1.00 98.38 165 VAL A CA 1
ATOM 1288 C C . VAL A 1 165 ? -6.148 -5.634 -0.341 1.00 98.38 165 VAL A C 1
ATOM 1290 O O . VAL A 1 165 ? -6.834 -5.918 -1.318 1.00 98.38 165 VAL A O 1
ATOM 1293 N N . VAL A 1 166 ? -6.034 -4.380 0.084 1.00 98.19 166 VAL A N 1
ATOM 1294 C CA . VAL A 1 166 ? -6.670 -3.247 -0.595 1.00 98.19 166 VAL A CA 1
ATOM 1295 C C . VAL A 1 166 ? -5.614 -2.507 -1.396 1.00 98.19 166 VAL A C 1
ATOM 1297 O O . VAL A 1 166 ? -4.670 -1.962 -0.823 1.00 98.19 166 VAL A O 1
ATOM 1300 N N . THR A 1 167 ? -5.765 -2.487 -2.719 1.00 96.69 167 THR A N 1
ATOM 1301 C CA . THR A 1 167 ? -4.828 -1.802 -3.616 1.00 96.69 167 THR A CA 1
ATOM 1302 C C . THR A 1 167 ? -5.464 -1.472 -4.963 1.00 96.69 167 THR A C 1
ATOM 1304 O O . THR A 1 167 ? -6.253 -2.248 -5.509 1.00 96.69 167 THR A O 1
ATOM 1307 N N . SER A 1 168 ? -5.069 -0.336 -5.534 1.00 94.44 168 SER A N 1
ATOM 1308 C CA . SER A 1 168 ? -5.345 0.002 -6.933 1.00 94.44 168 SER A CA 1
ATOM 1309 C C . SER A 1 168 ? -4.177 -0.350 -7.869 1.00 94.44 168 SER A C 1
ATOM 1311 O O . SER A 1 168 ? -4.332 -0.268 -9.091 1.00 94.44 168 SER A O 1
ATOM 1313 N N . ASP A 1 169 ? -3.025 -0.775 -7.333 1.00 93.44 169 ASP A N 1
ATOM 1314 C CA . ASP A 1 169 ? -1.826 -1.074 -8.119 1.00 93.44 169 ASP A CA 1
ATOM 1315 C C . ASP A 1 169 ? -1.990 -2.355 -8.952 1.00 93.44 169 ASP A C 1
ATOM 1317 O O . ASP A 1 169 ? -2.361 -3.416 -8.452 1.00 93.44 169 ASP A O 1
ATOM 1321 N N . LYS A 1 170 ? -1.732 -2.257 -10.259 1.00 93.56 170 LYS A N 1
ATOM 1322 C CA . LYS A 1 170 ? -1.921 -3.380 -11.191 1.00 93.56 170 LYS A CA 1
ATOM 1323 C C . LYS A 1 170 ? -0.859 -4.469 -11.029 1.00 93.56 170 LYS A C 1
ATOM 1325 O O . LYS A 1 170 ? -1.168 -5.633 -11.268 1.00 93.56 170 LYS A O 1
ATOM 1330 N N . GLY A 1 171 ? 0.366 -4.094 -10.667 1.00 93.81 171 GLY A N 1
ATOM 1331 C CA . GLY A 1 171 ? 1.459 -5.029 -10.423 1.00 93.81 171 GLY A CA 1
ATOM 1332 C C . GLY A 1 171 ? 1.178 -5.884 -9.198 1.00 93.81 171 GLY A C 1
ATOM 1333 O O . GLY A 1 171 ? 1.190 -7.113 -9.281 1.00 93.81 171 GLY A O 1
ATOM 1334 N N . LE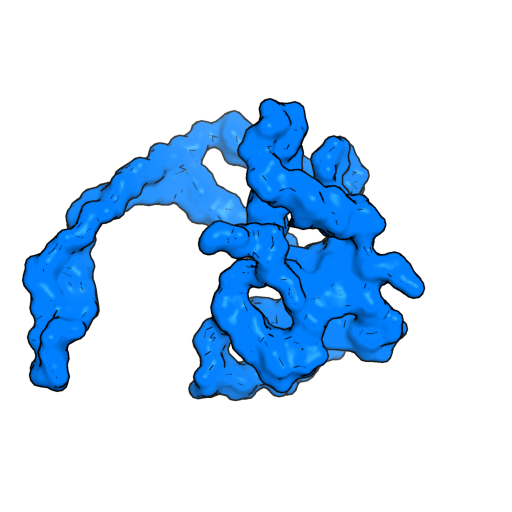U A 1 172 ? 0.815 -5.237 -8.091 1.00 96.00 172 LEU A N 1
ATOM 1335 C CA . LEU A 1 172 ? 0.440 -5.920 -6.862 1.00 96.00 172 LEU A CA 1
ATOM 1336 C C . LEU A 1 172 ? -0.800 -6.803 -7.065 1.00 96.00 172 LEU A C 1
ATOM 1338 O O . LEU A 1 172 ? -0.784 -7.949 -6.633 1.00 96.00 172 LEU A O 1
ATOM 1342 N N . LYS A 1 173 ? -1.832 -6.362 -7.799 1.00 96.56 173 LYS A N 1
ATOM 1343 C CA . LYS A 1 173 ? -2.973 -7.238 -8.153 1.00 96.56 173 LYS A CA 1
ATOM 1344 C C . LYS A 1 173 ? -2.534 -8.511 -8.876 1.00 96.56 173 LYS A C 1
ATOM 1346 O O . LYS A 1 173 ? -2.939 -9.595 -8.477 1.00 96.56 173 LYS A O 1
ATOM 1351 N N . ALA A 1 174 ? -1.651 -8.398 -9.870 1.00 95.19 174 ALA A N 1
ATOM 1352 C CA . ALA A 1 174 ? -1.132 -9.566 -10.582 1.00 95.19 174 ALA A CA 1
ATOM 1353 C C . ALA A 1 174 ? -0.353 -10.521 -9.655 1.00 95.19 174 ALA A C 1
ATOM 1355 O O . ALA A 1 174 ? -0.461 -11.739 -9.792 1.00 95.19 174 ALA A O 1
ATOM 1356 N N . CYS A 1 175 ? 0.404 -9.986 -8.692 1.00 96.44 175 CYS A N 1
ATOM 1357 C CA . CYS A 1 175 ? 1.062 -10.776 -7.647 1.00 96.44 175 CYS A CA 1
ATOM 1358 C C . CYS A 1 175 ? 0.042 -11.523 -6.764 1.00 96.44 175 CYS A C 1
ATOM 1360 O O . CYS A 1 175 ? 0.170 -12.729 -6.530 1.00 96.44 175 CYS A O 1
ATOM 1362 N N . LEU A 1 176 ? -1.002 -10.825 -6.312 1.00 97.56 176 LEU A N 1
ATOM 1363 C CA . LEU A 1 176 ? -2.049 -11.368 -5.443 1.00 97.56 176 LEU A CA 1
ATOM 1364 C C . LEU A 1 176 ? -2.880 -12.446 -6.155 1.00 97.56 176 LEU A C 1
ATOM 1366 O O . LEU A 1 176 ? -3.154 -13.489 -5.566 1.00 97.56 176 LEU A O 1
ATOM 1370 N N . ASP A 1 177 ? -3.176 -12.260 -7.444 1.00 96.50 177 ASP A N 1
ATOM 1371 C CA . ASP A 1 177 ? -3.801 -13.277 -8.297 1.00 96.50 177 ASP A CA 1
ATOM 1372 C C . ASP A 1 177 ? -2.958 -14.556 -8.370 1.00 96.50 177 ASP A C 1
ATOM 1374 O O . ASP A 1 177 ? -3.458 -15.657 -8.135 1.00 96.50 177 ASP A O 1
ATOM 1378 N N . LYS A 1 178 ? -1.655 -14.430 -8.665 1.00 94.69 178 LYS A N 1
ATOM 1379 C CA . LYS A 1 178 ? -0.750 -15.589 -8.783 1.00 94.69 178 LYS A CA 1
ATOM 1380 C C . LYS A 1 178 ? -0.589 -16.365 -7.496 1.00 94.69 178 LYS A C 1
ATOM 1382 O O . LYS A 1 178 ? -0.368 -17.572 -7.532 1.00 94.69 178 LYS A O 1
ATOM 1387 N N . THR A 1 179 ? -0.714 -15.668 -6.383 1.00 94.31 179 THR A N 1
ATOM 1388 C CA . THR A 1 179 ? -0.584 -16.257 -5.064 1.00 94.31 179 THR A CA 1
ATOM 1389 C C . THR A 1 179 ? -1.927 -16.642 -4.470 1.00 94.31 179 THR A C 1
ATOM 1391 O O . THR A 1 179 ? -1.910 -17.161 -3.368 1.00 94.31 179 THR A O 1
ATOM 1394 N N . ALA A 1 180 ? -3.064 -16.450 -5.152 1.00 96.50 180 ALA A N 1
ATOM 1395 C CA . ALA A 1 180 ? -4.413 -16.702 -4.631 1.00 96.50 180 ALA A CA 1
ATOM 1396 C C . ALA A 1 180 ? -4.688 -15.988 -3.290 1.00 96.50 180 ALA A C 1
ATOM 1398 O O . ALA A 1 180 ? -5.189 -16.582 -2.330 1.00 96.50 180 ALA A O 1
ATOM 1399 N N . ILE A 1 181 ? -4.301 -14.714 -3.206 1.00 97.94 181 ILE A N 1
ATOM 1400 C CA . ILE A 1 181 ? -4.569 -13.839 -2.063 1.00 97.94 181 ILE A CA 1
ATOM 1401 C C . ILE A 1 181 ? -5.742 -12.918 -2.428 1.00 97.94 181 ILE A C 1
ATOM 1403 O O . ILE A 1 181 ? -5.665 -12.224 -3.444 1.00 97.94 181 ILE A O 1
ATOM 1407 N N . PRO A 1 182 ? -6.820 -12.866 -1.622 1.00 98.06 182 PRO A N 1
ATOM 1408 C CA . PRO A 1 182 ? -7.947 -11.983 -1.890 1.00 98.06 182 PRO A CA 1
ATOM 1409 C C . PRO A 1 182 ? -7.520 -10.518 -1.915 1.00 98.06 182 PRO A C 1
ATOM 1411 O O . PRO A 1 182 ? -6.798 -10.052 -1.028 1.00 98.06 182 PRO A O 1
ATOM 1414 N N . TYR A 1 183 ? -8.030 -9.770 -2.888 1.00 98.00 183 TYR A N 1
ATOM 1415 C CA . TYR A 1 183 ? -7.797 -8.338 -2.968 1.00 98.00 183 TYR A CA 1
ATOM 1416 C C . TYR A 1 183 ? -9.033 -7.564 -3.403 1.00 98.00 183 TYR A C 1
ATOM 1418 O O . TYR A 1 183 ? -9.976 -8.112 -3.973 1.00 98.00 183 TYR A O 1
ATOM 1426 N N . TRP A 1 184 ? -9.013 -6.265 -3.125 1.00 97.62 184 TRP A N 1
ATOM 1427 C CA . TRP A 1 184 ? -10.085 -5.347 -3.466 1.00 97.62 184 TRP A CA 1
ATOM 1428 C C . TRP A 1 184 ? -9.530 -3.985 -3.890 1.00 97.62 184 TRP A C 1
ATOM 1430 O O . TRP A 1 184 ? -8.777 -3.347 -3.156 1.00 97.62 184 TRP A O 1
ATOM 1440 N N . ASP A 1 185 ? -9.930 -3.515 -5.072 1.00 96.00 185 ASP A N 1
ATOM 1441 C CA . ASP A 1 185 ? -9.701 -2.129 -5.480 1.00 96.00 185 ASP A CA 1
ATOM 1442 C C . ASP A 1 185 ? -10.852 -1.238 -5.000 1.00 96.00 185 ASP A C 1
ATOM 1444 O O . ASP A 1 185 ? -11.852 -1.045 -5.689 1.00 96.00 185 ASP A O 1
ATOM 1448 N N . ALA A 1 186 ? -10.726 -0.725 -3.777 1.00 93.50 186 ALA A N 1
ATOM 1449 C CA . ALA A 1 186 ? -11.769 0.080 -3.146 1.00 93.50 186 ALA A CA 1
ATOM 1450 C C . ALA A 1 186 ? -11.920 1.489 -3.750 1.00 93.50 186 ALA A C 1
ATOM 1452 O O . ALA A 1 186 ? -12.956 2.124 -3.564 1.00 93.50 186 ALA A O 1
ATOM 1453 N N . PHE A 1 187 ? -10.899 1.989 -4.451 1.00 91.00 187 PHE A N 1
ATOM 1454 C CA . PHE A 1 187 ? -10.823 3.384 -4.900 1.00 91.00 187 PHE A CA 1
ATOM 1455 C C . PHE A 1 187 ? -10.655 3.505 -6.417 1.00 91.00 187 PHE A C 1
ATOM 1457 O O . PHE A 1 187 ? -10.093 4.486 -6.908 1.00 91.00 187 PHE A O 1
ATOM 1464 N N . GLN A 1 188 ? -11.138 2.507 -7.158 1.00 81.38 188 GLN A N 1
ATOM 1465 C CA . GLN A 1 188 ? -11.155 2.544 -8.611 1.00 81.38 188 GLN A CA 1
ATOM 1466 C C . GLN A 1 188 ? -12.099 3.657 -9.094 1.00 81.38 188 GLN A C 1
ATOM 1468 O O . GLN A 1 188 ? -13.278 3.670 -8.738 1.00 81.38 188 GLN A O 1
ATOM 1473 N N . ILE A 1 189 ? -11.560 4.585 -9.890 1.00 57.22 189 ILE A N 1
ATOM 1474 C CA . ILE A 1 189 ? -12.318 5.571 -10.679 1.00 57.22 189 ILE A CA 1
ATOM 1475 C C . ILE A 1 189 ? -12.336 5.095 -12.126 1.00 57.22 189 ILE A C 1
ATOM 1477 O O . ILE A 1 189 ? -11.253 4.684 -12.609 1.00 57.22 189 ILE A O 1
#

pLDDT: mean 92.23, std 5.06, range [57.22, 98.38]

Secondary structure (DSSP, 8-state):
---EEEE-HHHHHHHHHHHHHHTTT--TTHHHHHHHHTSEEEEEHHHHHHHHHHHHHHHH-B--EEEE---B-STT-PBP--EEEEPPBPPPPHHHHHHHHHHHHHHHHT--SS---EEEP--HHHHHHHHHHGGGGGTSS--HHHHHHHHHHHHHHHTT--EEEE---HHHHHHHHHTT--EE-TT--

Radius of gyration: 18.87 Å; chains: 1; bounding box: 33×44×55 Å

Sequence (189 aa):
MPKQYLLDTNAFFNLLKETREAKKGNSAFSTQISTLTNGSIFISNITRIEIISVLGKYARGRSGGFHKCNRLVSETGQPCPNRWYAPPEAKWNRRKVNMWLQLIKETMEGTSGLVSVCILPFDEGTIHCAEQIIPHALVHNFASMDAMIAATARKAIDRGEDMTVVTSDKGLKACLDKTAIPYWDAFQI

Foldseek 3Di:
DFAEEEEALVRVVVLLVQLVCVVVVRHPLVVLNVSNQSGAYAYEPLSLVVNVVVLVDLQQWDDWDWDAQQDAPDPVRHGDRDIDTDDTGDHDDPVVSVVVVVQSVCQDVVNDPRHHYDYQYDDVQLVVQLVVLCVVCVPAVDDSSLSSSLSSQVVCVVVVHNYEYEDPDPRSVSSCVVVVGHYDPSPDD